Protein AF-A0A9W6ZWW7-F1 (afdb_monomer)

Structure (mmCIF, N/CA/C/O backbone):
data_AF-A0A9W6ZWW7-F1
#
_entry.id   AF-A0A9W6ZWW7-F1
#
loop_
_atom_site.group_PDB
_atom_site.id
_atom_site.type_symbol
_atom_site.label_atom_id
_atom_site.label_alt_id
_atom_site.label_comp_id
_atom_site.label_asym_id
_atom_site.label_entity_id
_atom_site.label_seq_id
_atom_site.pdbx_PDB_ins_code
_atom_site.Cartn_x
_atom_site.Cartn_y
_atom_site.Cartn_z
_atom_site.occupancy
_atom_site.B_iso_or_equiv
_atom_site.auth_seq_id
_atom_site.auth_comp_id
_atom_site.auth_asym_id
_atom_site.auth_atom_id
_atom_site.pdbx_PDB_model_num
ATOM 1 N N . MET A 1 1 ? 8.420 1.262 6.781 1.00 52.84 1 MET A N 1
ATOM 2 C CA . MET A 1 1 ? 9.262 1.381 7.989 1.00 52.84 1 MET A CA 1
ATOM 3 C C . MET A 1 1 ? 8.946 0.160 8.828 1.00 52.84 1 MET A C 1
ATOM 5 O O . MET A 1 1 ? 7.768 -0.037 9.092 1.00 52.84 1 MET A O 1
ATOM 9 N N . ALA A 1 2 ? 9.930 -0.696 9.107 1.00 65.81 2 ALA A N 1
ATOM 10 C CA . ALA A 1 2 ? 9.724 -1.884 9.936 1.00 65.81 2 ALA A CA 1
ATOM 11 C C . ALA A 1 2 ? 9.500 -1.453 11.393 1.00 65.81 2 ALA A C 1
ATOM 13 O O . ALA A 1 2 ? 10.126 -0.496 11.849 1.00 65.81 2 ALA A O 1
ATOM 14 N N . PHE A 1 3 ? 8.570 -2.108 12.080 1.00 76.12 3 PHE A N 1
ATOM 15 C CA . PHE A 1 3 ? 8.228 -1.825 13.471 1.00 76.12 3 PHE A CA 1
ATOM 16 C C . PHE A 1 3 ? 9.256 -2.489 14.394 1.00 76.12 3 PHE A C 1
ATOM 18 O O . PHE A 1 3 ? 9.562 -3.669 14.231 1.00 76.12 3 PHE A O 1
ATOM 25 N N . THR A 1 4 ? 9.827 -1.734 15.333 1.00 81.12 4 THR A N 1
ATOM 26 C CA . THR A 1 4 ? 10.974 -2.195 16.129 1.00 81.12 4 THR A CA 1
ATOM 27 C C . THR A 1 4 ? 10.582 -2.660 17.534 1.00 81.12 4 THR A C 1
ATOM 29 O O . THR A 1 4 ? 9.483 -2.401 18.027 1.00 81.12 4 THR A O 1
ATOM 32 N N . VAL A 1 5 ? 11.508 -3.346 18.213 1.00 81.06 5 VAL A N 1
ATOM 33 C CA . VAL A 1 5 ? 11.353 -3.756 19.623 1.00 81.06 5 VAL A CA 1
ATOM 34 C C . VAL A 1 5 ? 11.185 -2.540 20.545 1.00 81.06 5 VAL A C 1
ATOM 36 O O . VAL A 1 5 ? 10.398 -2.589 21.492 1.00 81.06 5 VAL A O 1
ATOM 39 N N . ASP A 1 6 ? 11.876 -1.436 20.254 1.00 83.75 6 ASP A N 1
ATOM 40 C CA . ASP A 1 6 ? 11.780 -0.201 21.037 1.00 83.75 6 ASP A CA 1
ATOM 41 C C . ASP A 1 6 ? 10.402 0.460 20.889 1.00 83.75 6 ASP A C 1
ATOM 43 O O . ASP A 1 6 ? 9.815 0.894 21.885 1.00 83.75 6 ASP A O 1
ATOM 47 N N . ASP A 1 7 ? 9.842 0.449 19.673 1.00 85.44 7 ASP A N 1
ATOM 48 C CA . ASP A 1 7 ? 8.481 0.934 19.416 1.00 85.44 7 ASP A CA 1
ATOM 49 C C . ASP A 1 7 ? 7.448 0.108 20.195 1.00 85.44 7 ASP A C 1
ATOM 51 O O . ASP A 1 7 ? 6.544 0.656 20.830 1.00 85.44 7 ASP A O 1
ATOM 55 N N . TRP A 1 8 ? 7.612 -1.221 20.214 1.00 87.06 8 TRP A N 1
ATOM 56 C CA . TRP A 1 8 ? 6.743 -2.117 20.977 1.00 87.06 8 TRP A CA 1
ATOM 57 C C . TRP A 1 8 ? 6.780 -1.834 22.474 1.00 87.06 8 TRP A C 1
ATOM 59 O O . TRP A 1 8 ? 5.736 -1.769 23.125 1.00 87.06 8 TRP A O 1
ATOM 69 N N . LYS A 1 9 ? 7.979 -1.649 23.026 1.00 87.00 9 LYS A N 1
ATOM 70 C CA . LYS A 1 9 ? 8.158 -1.410 24.455 1.00 87.00 9 LYS A CA 1
ATOM 71 C C . LYS A 1 9 ? 7.545 -0.079 24.888 1.00 87.00 9 LYS A C 1
ATOM 73 O O . LYS A 1 9 ? 6.907 -0.017 25.935 1.00 87.00 9 LYS A O 1
ATOM 78 N N . SER A 1 10 ? 7.680 0.959 24.061 1.00 89.50 10 SER A N 1
ATOM 79 C CA . SER A 1 10 ? 7.053 2.258 24.314 1.00 89.50 10 SER A CA 1
ATOM 80 C C . SER A 1 10 ? 5.522 2.159 24.348 1.00 89.50 10 SER A C 1
ATOM 82 O O . SER A 1 10 ? 4.894 2.652 25.290 1.00 89.50 10 SER A O 1
ATOM 84 N N . ASP A 1 11 ? 4.926 1.462 23.375 1.00 87.81 11 ASP A N 1
ATOM 85 C CA . ASP A 1 11 ? 3.480 1.218 23.340 1.00 87.81 11 ASP A CA 1
ATOM 86 C C . ASP A 1 11 ? 3.019 0.381 24.550 1.00 87.81 11 ASP A C 1
ATOM 88 O O . ASP A 1 11 ? 1.972 0.659 25.146 1.00 87.81 11 ASP A O 1
ATOM 92 N N . PHE A 1 12 ? 3.805 -0.626 24.945 1.00 90.75 12 PHE A N 1
ATOM 93 C CA . PHE A 1 12 ? 3.527 -1.465 26.111 1.00 90.75 12 PHE A CA 1
ATOM 94 C C . PHE A 1 12 ? 3.490 -0.655 27.410 1.00 90.75 12 PHE A C 1
ATOM 96 O O . PHE A 1 12 ? 2.511 -0.748 28.154 1.00 90.75 12 PHE A O 1
ATOM 103 N N . ASP A 1 13 ? 4.505 0.171 27.671 1.00 89.62 13 ASP A N 1
ATOM 104 C CA . ASP A 1 13 ? 4.594 0.970 28.898 1.00 89.62 13 ASP A CA 1
ATOM 105 C C . ASP A 1 13 ? 3.424 1.961 29.018 1.00 89.62 13 ASP A C 1
ATOM 107 O O . ASP A 1 13 ? 2.843 2.141 30.097 1.00 89.62 13 ASP A O 1
ATOM 111 N N . LEU A 1 14 ? 3.011 2.561 27.896 1.00 89.62 14 LEU A N 1
ATOM 112 C CA . LEU A 1 14 ? 1.858 3.460 27.844 1.00 89.62 14 LEU A CA 1
ATOM 113 C C . LEU A 1 14 ? 0.550 2.730 28.183 1.00 89.62 14 LEU A C 1
ATOM 115 O O . LEU A 1 14 ? -0.278 3.241 28.952 1.00 89.62 14 LEU A O 1
ATOM 119 N N . LEU A 1 15 ? 0.364 1.517 27.657 1.00 87.19 15 LEU A N 1
ATOM 120 C CA . LEU A 1 15 ? -0.799 0.695 27.983 1.00 87.19 15 LEU A CA 1
ATOM 121 C C . LEU A 1 15 ? -0.774 0.203 29.422 1.00 87.19 15 LEU A C 1
ATOM 123 O O . LEU A 1 15 ? -1.810 0.247 30.084 1.00 87.19 15 LEU A O 1
ATOM 127 N N . LEU A 1 16 ? 0.383 -0.208 29.930 1.00 87.44 16 LEU A N 1
ATOM 128 C CA . LEU A 1 16 ? 0.525 -0.666 31.304 1.00 87.44 16 LEU A CA 1
ATOM 129 C C . LEU A 1 16 ? 0.146 0.442 32.293 1.00 87.44 16 LEU A C 1
ATOM 131 O O . LEU A 1 16 ? -0.616 0.196 33.230 1.00 87.44 16 LEU A O 1
ATOM 135 N N . ASN A 1 17 ? 0.599 1.675 32.057 1.00 87.88 17 ASN A N 1
ATOM 136 C CA . ASN A 1 17 ? 0.224 2.828 32.875 1.00 87.88 17 ASN A CA 1
ATOM 137 C C . ASN A 1 17 ? -1.288 3.120 32.795 1.00 87.88 17 ASN A C 1
ATOM 139 O O . ASN A 1 17 ? -1.957 3.352 33.805 1.00 87.88 17 ASN A O 1
ATOM 143 N N . THR A 1 18 ? -1.869 3.015 31.598 1.00 84.81 18 THR A N 1
ATOM 144 C CA . THR A 1 18 ? -3.311 3.217 31.396 1.00 84.81 18 THR A CA 1
ATOM 145 C C . THR A 1 18 ? -4.137 2.152 32.125 1.00 84.81 18 THR A C 1
ATOM 147 O O . THR A 1 18 ? -5.078 2.474 32.842 1.00 84.81 18 THR A O 1
ATOM 150 N N . VAL A 1 19 ? -3.763 0.879 32.016 1.00 83.88 19 VAL A N 1
ATOM 151 C CA . VAL A 1 19 ? -4.426 -0.234 32.715 1.00 83.88 19 VAL A CA 1
ATOM 152 C C . VAL A 1 19 ? -4.302 -0.077 34.230 1.00 83.88 19 VAL A C 1
ATOM 154 O O . VAL A 1 19 ? -5.288 -0.232 34.947 1.00 83.88 19 VAL A O 1
ATOM 157 N N . THR A 1 20 ? -3.120 0.303 34.714 1.00 83.12 20 THR A N 1
ATOM 158 C CA . THR A 1 20 ? -2.863 0.512 36.145 1.00 83.12 20 THR A CA 1
ATOM 159 C C . THR A 1 20 ? -3.697 1.665 36.708 1.00 83.12 20 THR A C 1
ATOM 161 O O . THR A 1 20 ? -4.250 1.545 37.800 1.00 83.12 20 THR A O 1
ATOM 164 N N . SER A 1 21 ? -3.854 2.759 35.955 1.00 81.50 21 SER A N 1
ATOM 165 C CA . SER A 1 21 ? -4.702 3.887 36.370 1.00 81.50 21 SER A CA 1
ATOM 166 C C . SER A 1 21 ? -6.199 3.557 36.348 1.00 81.50 21 SER A C 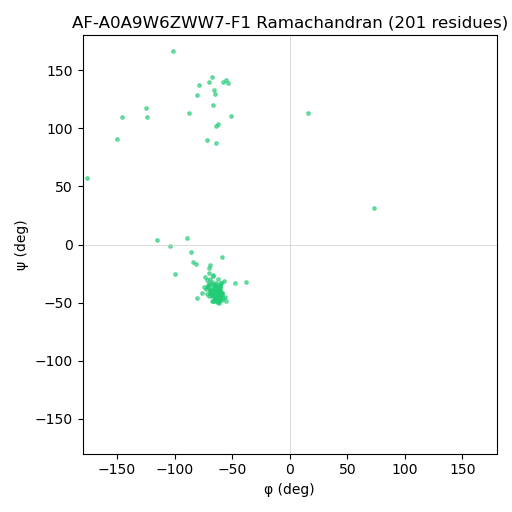1
ATOM 168 O O . SER A 1 21 ? -6.942 4.016 37.210 1.00 81.50 21 SER A O 1
ATOM 170 N N . LEU A 1 22 ? -6.655 2.712 35.418 1.00 79.31 22 LEU A N 1
ATOM 171 C CA . LEU A 1 22 ? -8.043 2.239 35.402 1.00 79.31 22 LEU A CA 1
ATOM 172 C C . LEU A 1 22 ? -8.341 1.241 36.522 1.00 79.31 22 LEU A C 1
ATOM 174 O O . LEU A 1 22 ? -9.469 1.190 37.001 1.00 79.31 22 LEU A O 1
ATOM 178 N N . GLN A 1 23 ? -7.349 0.462 36.953 1.00 75.38 23 GLN A N 1
ATOM 179 C CA . GLN A 1 23 ? -7.508 -0.505 38.039 1.00 75.38 23 GLN A CA 1
ATOM 180 C C . GLN A 1 23 ? -7.607 0.159 39.417 1.00 75.38 23 GLN A C 1
ATOM 182 O O . GLN A 1 23 ? -8.241 -0.395 40.313 1.00 75.38 23 GLN A O 1
ATOM 187 N N . SER A 1 24 ? -7.013 1.341 39.592 1.00 73.31 24 SER A N 1
ATOM 188 C CA . SER A 1 24 ? -7.140 2.139 40.816 1.00 73.31 24 SER A CA 1
ATOM 189 C C . SER A 1 24 ? -8.378 3.046 40.835 1.00 73.31 24 SER A C 1
ATOM 191 O O . SER A 1 24 ? -8.675 3.650 41.867 1.00 73.31 24 SER A O 1
ATOM 193 N N . ALA A 1 25 ? -9.127 3.134 39.729 1.00 65.94 25 ALA A N 1
ATOM 194 C CA . ALA A 1 25 ? -10.347 3.926 39.648 1.00 65.94 25 ALA A CA 1
ATOM 195 C C . ALA A 1 25 ? -11.545 3.195 40.300 1.00 65.94 25 ALA A C 1
ATOM 197 O O . ALA A 1 25 ? -11.743 2.006 40.051 1.00 65.94 25 ALA A O 1
ATOM 198 N N . PRO A 1 26 ? -12.396 3.889 41.083 1.00 54.03 26 PRO A N 1
ATOM 199 C CA . PRO A 1 26 ? -13.518 3.268 41.798 1.00 54.03 26 PRO A CA 1
ATOM 200 C C . PRO A 1 26 ? -14.624 2.727 40.873 1.00 54.03 26 PRO A C 1
ATOM 202 O O . PRO A 1 26 ? -15.300 1.770 41.237 1.00 54.03 26 PRO A O 1
ATOM 205 N N . THR A 1 27 ? -14.788 3.294 39.673 1.00 59.75 27 THR A N 1
ATOM 206 C CA . THR A 1 27 ? -15.685 2.790 38.615 1.00 59.75 27 THR A CA 1
ATOM 207 C C . THR A 1 27 ? -15.127 3.163 37.233 1.00 59.75 27 THR A C 1
ATOM 209 O O . THR A 1 27 ? -15.416 4.256 36.734 1.00 59.75 27 THR A O 1
ATOM 212 N N . PRO A 1 28 ? -14.298 2.315 36.601 1.00 62.28 28 PRO A N 1
ATOM 213 C CA . PRO A 1 28 ? -13.816 2.564 35.245 1.00 62.28 28 PRO A CA 1
ATOM 214 C C . PRO A 1 28 ? -14.979 2.504 34.247 1.00 62.28 28 PRO A C 1
ATOM 216 O O . PRO A 1 28 ? -15.802 1.588 34.283 1.00 62.28 28 PRO A O 1
ATOM 219 N N . SER A 1 29 ? -15.067 3.491 33.351 1.00 71.06 29 SER A N 1
ATOM 220 C CA . SER A 1 29 ? -16.168 3.539 32.383 1.00 71.06 29 SER A CA 1
ATOM 221 C C . SER A 1 29 ? -16.076 2.379 31.370 1.00 71.06 29 SER A C 1
ATOM 223 O O . SER A 1 29 ? -14.972 2.028 30.936 1.00 71.06 29 SER A O 1
ATOM 225 N N . PRO A 1 30 ? -17.209 1.800 30.920 1.00 68.06 30 PRO A N 1
ATOM 226 C CA . PRO A 1 30 ? -17.204 0.693 29.955 1.00 68.06 30 PRO A CA 1
ATOM 227 C C . PRO A 1 30 ? -16.479 1.018 28.640 1.00 68.06 30 PRO A C 1
ATOM 229 O O . PRO A 1 30 ? -15.858 0.151 28.024 1.00 68.06 30 PRO A O 1
ATOM 232 N N . SER A 1 31 ? -16.513 2.283 28.214 1.00 72.38 31 SER A N 1
ATOM 233 C CA . SER A 1 31 ? -15.806 2.765 27.026 1.00 72.38 31 SER A CA 1
ATOM 234 C C . SER A 1 31 ? -14.286 2.773 27.217 1.00 72.38 31 SER A C 1
ATOM 236 O O . SER A 1 31 ? -13.563 2.348 26.316 1.00 72.38 31 SER A O 1
ATOM 238 N N . GLN A 1 32 ? -13.788 3.181 28.388 1.00 75.25 32 GLN A N 1
ATOM 239 C CA . GLN A 1 32 ? -12.357 3.138 28.712 1.00 75.25 32 GLN A CA 1
ATOM 240 C C . GLN A 1 32 ? -11.826 1.703 28.727 1.00 75.25 32 GLN A C 1
ATOM 242 O O . GLN A 1 32 ? -10.763 1.450 28.165 1.00 75.25 32 GLN A O 1
ATOM 247 N N . ILE A 1 33 ? -12.592 0.765 29.291 1.00 76.88 33 ILE A N 1
ATOM 248 C CA . ILE A 1 33 ? -12.232 -0.660 29.325 1.00 76.88 33 ILE A CA 1
ATOM 249 C C . ILE A 1 33 ? -12.213 -1.248 27.911 1.00 76.88 33 ILE A C 1
ATOM 251 O O . ILE A 1 33 ? -11.277 -1.946 27.535 1.00 76.88 33 ILE A O 1
ATOM 255 N N . ASN A 1 34 ? -13.208 -0.939 27.078 1.00 79.38 34 ASN A N 1
ATOM 256 C CA . ASN A 1 34 ? -13.220 -1.419 25.695 1.00 79.38 34 ASN A CA 1
ATOM 257 C C . ASN A 1 34 ? -12.071 -0.835 24.859 1.00 79.38 34 ASN A C 1
ATOM 259 O O . ASN A 1 34 ? -11.515 -1.530 24.006 1.00 79.38 34 ASN A O 1
ATOM 263 N N . ASN A 1 35 ? -11.691 0.419 25.104 1.00 84.00 35 ASN A N 1
ATOM 264 C CA . ASN A 1 35 ? -10.561 1.046 24.426 1.00 84.00 35 ASN A CA 1
ATOM 265 C C . ASN A 1 35 ? -9.228 0.410 24.834 1.00 84.00 35 ASN A C 1
ATOM 267 O O . ASN A 1 35 ? -8.413 0.130 23.955 1.00 84.00 35 ASN A O 1
ATOM 271 N N . THR A 1 36 ? -9.021 0.118 26.122 1.00 82.75 36 THR A N 1
ATOM 272 C CA . THR A 1 36 ? -7.807 -0.575 26.577 1.00 82.75 36 THR A CA 1
ATOM 273 C C . THR A 1 36 ? -7.742 -2.006 26.069 1.00 82.75 36 THR A C 1
ATOM 275 O O . THR A 1 36 ? -6.705 -2.392 25.546 1.00 82.75 36 THR A O 1
ATOM 278 N N . VAL A 1 37 ? -8.853 -2.750 26.083 1.00 84.19 37 VAL A N 1
ATOM 279 C CA . VAL A 1 37 ? -8.927 -4.098 25.489 1.00 84.19 37 VAL A CA 1
ATOM 280 C C . VAL A 1 37 ? -8.506 -4.079 24.017 1.00 84.19 37 VAL A C 1
ATOM 282 O O . VAL A 1 37 ? -7.663 -4.869 23.599 1.00 84.19 37 VAL A O 1
ATOM 285 N N . ARG A 1 38 ? -9.045 -3.149 23.219 1.00 85.50 38 ARG A N 1
ATOM 286 C CA . ARG A 1 38 ? -8.671 -3.022 21.800 1.00 85.50 38 ARG A CA 1
ATOM 287 C C . ARG A 1 38 ? -7.203 -2.650 21.617 1.00 85.50 38 ARG A C 1
ATOM 289 O O . ARG A 1 38 ? -6.577 -3.116 20.669 1.00 85.50 38 ARG A O 1
ATOM 296 N N . ALA A 1 39 ? -6.668 -1.791 22.478 1.00 86.19 39 ALA A N 1
ATOM 297 C CA . ALA A 1 39 ? -5.275 -1.385 22.396 1.00 86.19 39 ALA A CA 1
ATOM 298 C C . ALA A 1 39 ? -4.324 -2.540 22.754 1.00 86.19 39 ALA A C 1
ATOM 300 O O . ALA A 1 39 ? -3.341 -2.749 22.047 1.00 86.19 39 ALA A O 1
ATOM 301 N N . THR A 1 40 ? -4.669 -3.354 23.757 1.00 87.19 40 THR A N 1
ATOM 302 C CA . THR A 1 40 ? -3.946 -4.588 24.094 1.00 87.19 40 THR A CA 1
ATOM 303 C C . THR A 1 40 ? -3.957 -5.582 22.930 1.00 87.19 40 THR A C 1
ATOM 305 O O . THR A 1 40 ? -2.908 -6.106 22.571 1.00 87.19 40 THR A O 1
ATOM 308 N N . GLU A 1 41 ? -5.094 -5.789 22.259 1.00 86.62 41 GLU A N 1
ATOM 309 C CA . GLU A 1 41 ? -5.155 -6.670 21.079 1.00 86.62 41 GLU A CA 1
ATOM 310 C C . GLU A 1 41 ? -4.277 -6.175 19.920 1.00 86.62 41 GLU A C 1
ATOM 312 O O . GLU A 1 41 ? -3.573 -6.954 19.277 1.00 86.62 41 GLU A O 1
ATOM 317 N N . ARG A 1 42 ? -4.248 -4.860 19.671 1.00 87.06 42 ARG A N 1
ATOM 318 C CA . ARG A 1 42 ? -3.359 -4.281 18.650 1.00 87.06 42 ARG A CA 1
ATOM 319 C C . ARG A 1 42 ? -1.890 -4.526 18.973 1.00 87.06 42 ARG A C 1
ATOM 321 O O . ARG A 1 42 ? -1.131 -4.908 18.085 1.00 87.06 42 ARG A O 1
ATOM 328 N N . LEU A 1 43 ? -1.502 -4.337 20.233 1.00 87.56 43 LEU A N 1
ATOM 329 C CA . LEU A 1 43 ? -0.132 -4.574 20.676 1.00 87.56 43 LEU A CA 1
ATOM 330 C C . LEU A 1 43 ? 0.259 -6.056 20.553 1.00 87.56 43 LEU A C 1
ATOM 332 O O . LEU A 1 43 ? 1.399 -6.368 20.215 1.00 87.56 43 LEU A O 1
ATOM 336 N N . ARG A 1 44 ? -0.698 -6.972 20.746 1.00 85.94 44 ARG A N 1
ATOM 337 C CA . ARG A 1 44 ? -0.510 -8.419 20.558 1.00 85.94 44 ARG A CA 1
ATOM 338 C C . ARG A 1 44 ? -0.200 -8.783 19.114 1.00 85.94 44 ARG A C 1
ATOM 340 O O . ARG A 1 44 ? 0.710 -9.566 18.857 1.00 85.94 44 ARG A O 1
ATOM 347 N N . LEU A 1 45 ? -0.961 -8.230 18.173 1.00 86.62 45 LEU A N 1
ATOM 348 C CA . LEU A 1 45 ? -0.748 -8.480 16.747 1.00 86.62 45 LEU A CA 1
ATOM 349 C C . LEU A 1 45 ? 0.631 -7.984 16.307 1.00 86.62 45 LEU A C 1
ATOM 351 O O . LEU A 1 45 ? 1.353 -8.715 15.637 1.00 86.62 45 LEU A O 1
ATOM 355 N N . ARG A 1 46 ? 1.022 -6.794 16.774 1.00 83.12 46 ARG A N 1
ATOM 356 C CA . ARG A 1 46 ? 2.360 -6.239 16.541 1.00 83.12 46 ARG A CA 1
ATOM 357 C C . ARG A 1 46 ? 3.464 -7.090 17.161 1.00 83.12 46 ARG A C 1
ATOM 359 O O . ARG A 1 46 ? 4.484 -7.307 16.525 1.00 83.12 46 ARG A O 1
ATOM 366 N N . LEU A 1 47 ? 3.255 -7.623 18.366 1.00 83.50 47 LEU A N 1
ATOM 367 C CA . LEU A 1 47 ? 4.212 -8.542 18.986 1.00 83.50 47 LEU A CA 1
ATOM 368 C C . LEU A 1 47 ? 4.430 -9.790 18.120 1.00 83.50 47 LEU A C 1
ATOM 370 O O . LEU A 1 47 ? 5.566 -10.204 17.920 1.00 83.50 47 LEU A O 1
ATOM 374 N N . ASN A 1 48 ? 3.357 -10.369 17.573 1.00 83.56 48 ASN A N 1
ATOM 375 C CA . ASN A 1 48 ? 3.466 -11.511 16.661 1.00 83.56 48 ASN A CA 1
ATOM 376 C C . ASN A 1 48 ? 4.228 -11.161 15.376 1.00 83.56 48 ASN A C 1
ATOM 378 O O . ASN A 1 48 ? 4.952 -12.004 14.855 1.00 83.56 48 ASN A O 1
ATOM 382 N N . GLU A 1 49 ? 4.079 -9.935 14.876 1.00 82.44 49 GLU A N 1
ATOM 383 C CA . GLU A 1 49 ? 4.803 -9.433 13.705 1.00 82.44 49 GLU A CA 1
ATOM 384 C C . GLU A 1 49 ? 6.304 -9.291 13.996 1.00 82.44 49 GLU A C 1
ATOM 386 O O . GLU A 1 49 ? 7.114 -9.892 13.292 1.00 82.44 49 GLU A O 1
ATOM 391 N N . VAL A 1 50 ? 6.674 -8.657 15.117 1.00 77.88 50 VAL A N 1
ATOM 392 C CA . VAL A 1 50 ? 8.074 -8.564 15.584 1.00 77.88 50 VAL A CA 1
ATOM 393 C C . VAL A 1 50 ? 8.680 -9.947 15.798 1.00 77.88 50 VAL A C 1
ATOM 395 O O . VAL A 1 50 ? 9.824 -10.192 15.426 1.00 77.88 50 VAL A O 1
ATOM 398 N N . MET A 1 51 ? 7.918 -10.878 16.378 1.00 76.38 51 MET A N 1
ATOM 399 C CA . MET A 1 51 ? 8.370 -12.250 16.625 1.00 76.38 51 MET A CA 1
ATOM 400 C C . MET A 1 51 ? 8.513 -13.073 15.338 1.00 76.38 51 MET A C 1
ATOM 402 O O . MET A 1 51 ? 9.300 -14.019 15.313 1.00 76.38 51 MET A O 1
ATOM 406 N N . LYS A 1 52 ? 7.790 -12.717 14.272 1.00 78.69 52 LYS A N 1
ATOM 407 C CA . LYS A 1 52 ? 7.896 -13.345 12.952 1.00 78.69 52 LYS A CA 1
ATOM 408 C C . LYS A 1 52 ? 9.094 -12.801 12.170 1.00 78.69 52 LYS A C 1
ATOM 410 O O . LYS A 1 52 ? 9.873 -13.590 11.644 1.00 78.69 52 LYS A O 1
ATOM 415 N N . GLU A 1 53 ? 9.283 -11.482 12.151 1.00 70.50 53 GLU A N 1
ATOM 416 C CA . GLU A 1 53 ? 10.445 -10.820 11.522 1.00 70.50 53 GLU A CA 1
ATOM 417 C C . GLU A 1 53 ? 11.759 -11.083 12.282 1.00 70.50 53 GLU A C 1
ATOM 419 O O . GLU A 1 53 ? 12.861 -10.992 11.742 1.00 70.50 53 GLU A O 1
ATOM 424 N N . ARG A 1 54 ? 11.646 -11.520 13.537 1.00 64.88 54 ARG A N 1
ATOM 425 C CA . ARG A 1 54 ? 12.724 -11.997 14.410 1.00 64.88 54 ARG A CA 1
ATOM 426 C C . ARG A 1 54 ? 13.673 -13.008 13.777 1.00 64.88 54 ARG A C 1
ATOM 428 O O . ARG A 1 54 ? 14.848 -13.043 14.142 1.00 64.88 54 ARG A O 1
ATOM 435 N N . GLN A 1 55 ? 13.158 -13.855 12.884 1.00 56.97 55 GLN A N 1
ATOM 436 C CA . GLN A 1 55 ? 13.944 -14.896 12.225 1.00 56.97 55 GLN A CA 1
ATOM 437 C C . GLN A 1 55 ? 14.945 -14.304 11.215 1.00 56.97 55 GLN A C 1
ATOM 439 O O . GLN A 1 55 ? 15.944 -14.951 10.913 1.00 56.97 55 GLN A O 1
ATOM 444 N N . GLU A 1 56 ? 14.721 -13.066 10.758 1.00 54.59 56 GLU A N 1
ATOM 445 C CA . GLU A 1 56 ? 15.604 -12.345 9.833 1.00 54.59 56 GLU A CA 1
ATOM 446 C C . GLU A 1 56 ? 16.534 -11.329 10.522 1.00 54.59 56 GLU A C 1
ATOM 448 O O . GLU A 1 56 ? 17.613 -11.063 9.999 1.00 54.59 56 GLU A O 1
ATOM 453 N N . PHE A 1 57 ? 16.175 -10.790 11.698 1.00 50.97 57 PHE A N 1
ATOM 454 C CA . PHE A 1 57 ? 16.866 -9.621 12.286 1.00 50.97 57 PHE A CA 1
ATOM 455 C C . PHE A 1 57 ? 17.611 -9.835 13.617 1.00 50.97 57 PHE A C 1
ATOM 457 O O . PHE A 1 57 ? 18.187 -8.888 14.150 1.00 50.97 57 PHE A O 1
ATOM 464 N N . GLY A 1 58 ? 17.676 -11.058 14.154 1.00 52.53 58 GLY A N 1
ATOM 465 C CA . GLY A 1 58 ? 18.605 -11.367 15.254 1.00 52.53 58 GLY A CA 1
ATOM 466 C C . GLY A 1 58 ? 18.228 -10.800 16.632 1.00 52.53 58 GLY A C 1
ATOM 467 O O . GLY A 1 58 ? 19.108 -10.530 17.445 1.00 52.53 58 GLY A O 1
ATOM 468 N N . VAL A 1 59 ? 16.935 -10.652 16.935 1.00 60.81 59 VAL A N 1
ATOM 469 C CA . VAL A 1 59 ? 16.477 -10.378 18.312 1.00 60.81 59 VAL A CA 1
ATOM 470 C C . VAL A 1 59 ? 16.782 -11.611 19.179 1.00 60.81 59 VAL A C 1
ATOM 472 O O . VAL A 1 59 ? 16.308 -12.713 18.891 1.00 60.81 59 VAL A O 1
ATOM 475 N N . GLY A 1 60 ? 17.586 -11.459 20.236 1.00 69.19 60 GLY A N 1
ATOM 476 C CA . GLY A 1 60 ? 18.072 -12.580 21.058 1.00 69.19 60 GLY A CA 1
ATOM 477 C C . GLY A 1 60 ? 16.936 -13.296 21.790 1.00 69.19 60 GLY A C 1
ATOM 478 O O . GLY A 1 60 ? 16.099 -12.627 22.384 1.00 69.19 60 GLY A O 1
ATOM 479 N N . GLU A 1 61 ? 16.832 -14.636 21.709 1.00 69.25 61 GLU A N 1
ATOM 480 C CA . GLU A 1 61 ? 15.744 -15.504 22.253 1.00 69.25 61 GLU A CA 1
ATOM 481 C C . GLU A 1 61 ? 15.177 -15.098 23.620 1.00 69.25 61 GLU A C 1
ATOM 483 O O . GLU A 1 61 ? 13.979 -15.250 23.868 1.00 69.25 61 GLU A O 1
ATOM 488 N N . ASP A 1 62 ? 16.007 -14.522 24.477 1.00 77.44 62 ASP A N 1
ATOM 489 C CA . ASP A 1 62 ? 15.619 -14.090 25.814 1.00 77.44 62 ASP A CA 1
ATOM 490 C C . ASP A 1 62 ? 14.697 -12.862 25.818 1.00 77.44 62 ASP A C 1
ATOM 492 O O . ASP A 1 62 ? 13.756 -12.808 26.611 1.00 77.44 62 ASP A O 1
ATOM 496 N N . GLU A 1 63 ? 14.866 -11.919 24.888 1.00 74.69 63 GLU A N 1
ATOM 497 C CA . GLU A 1 63 ? 13.977 -10.754 24.778 1.00 74.69 63 GLU A CA 1
ATOM 498 C C . GLU A 1 63 ? 12.590 -11.141 24.261 1.00 74.69 63 GLU A C 1
ATOM 500 O O . GLU A 1 63 ? 11.585 -10.630 24.748 1.00 74.69 63 GLU A O 1
ATOM 505 N N . GLY A 1 64 ? 12.514 -12.099 23.333 1.00 77.25 64 GLY A N 1
ATOM 506 C CA . GLY A 1 64 ? 11.236 -12.599 22.812 1.00 77.25 64 GLY A CA 1
ATOM 507 C C . GLY A 1 64 ? 10.409 -13.275 23.901 1.00 77.25 64 GLY A C 1
ATOM 508 O O . GLY A 1 64 ? 9.227 -12.977 24.070 1.00 77.25 64 GLY A O 1
ATOM 509 N N . ARG A 1 65 ? 11.062 -14.124 24.705 1.00 80.69 65 ARG A N 1
ATOM 510 C CA . ARG A 1 65 ? 10.430 -14.771 25.862 1.00 80.69 65 ARG A CA 1
ATOM 511 C C . ARG A 1 65 ? 9.965 -13.763 26.909 1.00 80.69 65 ARG A C 1
ATOM 513 O O . ARG A 1 65 ? 8.889 -13.937 27.478 1.00 80.69 65 ARG A O 1
ATOM 520 N N . LYS A 1 66 ? 10.747 -12.707 27.144 1.00 84.12 66 LYS A N 1
ATOM 521 C CA . LYS A 1 66 ? 10.380 -11.644 28.081 1.00 84.12 66 LYS A CA 1
ATOM 522 C C . LYS A 1 66 ? 9.148 -10.867 27.606 1.00 84.12 66 LYS A C 1
ATOM 524 O O . LYS A 1 66 ? 8.198 -10.735 28.369 1.00 84.12 66 LYS A O 1
ATOM 529 N N . MET A 1 67 ? 9.129 -10.433 26.345 1.00 81.12 67 MET A N 1
ATOM 530 C CA . MET A 1 67 ? 8.002 -9.685 25.773 1.00 81.12 67 MET A CA 1
ATOM 531 C C . MET A 1 67 ? 6.699 -10.496 25.780 1.00 81.12 67 MET A C 1
ATOM 533 O O . MET A 1 67 ? 5.635 -9.964 26.092 1.00 81.12 67 MET A O 1
ATOM 537 N N . GLU A 1 68 ? 6.767 -11.802 25.503 1.00 83.69 68 GLU A N 1
ATOM 538 C CA . GLU A 1 68 ? 5.595 -12.679 25.596 1.00 83.69 68 GLU A CA 1
ATOM 539 C C . GLU A 1 68 ? 5.092 -12.830 27.045 1.00 83.69 68 GLU A C 1
ATOM 541 O O . GLU A 1 68 ? 3.882 -12.864 27.286 1.00 83.69 68 GLU A O 1
ATOM 546 N N . GLY A 1 69 ? 6.008 -12.899 28.017 1.00 86.12 69 GLY A N 1
ATOM 547 C CA . GLY A 1 69 ? 5.676 -12.935 29.442 1.00 86.12 69 GLY A CA 1
ATOM 548 C C . GLY A 1 69 ? 4.974 -11.661 29.913 1.00 86.12 69 GLY A C 1
ATOM 549 O O . GLY A 1 69 ? 3.897 -11.737 30.507 1.00 86.12 69 GLY A O 1
ATOM 550 N N . ASP A 1 70 ? 5.541 -10.503 29.576 1.00 86.75 70 ASP A N 1
ATOM 551 C CA . ASP A 1 70 ? 4.994 -9.185 29.916 1.00 86.75 70 ASP A CA 1
ATOM 552 C C . ASP A 1 70 ? 3.596 -8.987 29.293 1.00 86.75 70 ASP A C 1
ATOM 554 O O . ASP A 1 70 ? 2.676 -8.461 29.928 1.00 86.75 70 ASP A O 1
ATOM 558 N N . MET A 1 71 ? 3.388 -9.505 28.078 1.00 85.50 71 MET A N 1
ATOM 559 C CA . MET A 1 71 ? 2.094 -9.452 27.402 1.00 85.50 71 MET A CA 1
ATOM 560 C C . MET A 1 71 ? 1.017 -10.305 28.085 1.00 85.50 71 MET A C 1
ATOM 562 O O . MET A 1 71 ? -0.130 -9.870 28.215 1.00 85.50 71 MET A O 1
ATOM 566 N N . LYS A 1 72 ? 1.374 -11.507 28.555 1.00 86.38 72 LYS A N 1
ATOM 567 C CA . LYS A 1 72 ? 0.445 -12.378 29.295 1.00 86.38 72 LYS A CA 1
ATOM 568 C C . LYS A 1 72 ? 0.014 -11.753 30.624 1.00 86.38 72 LYS A C 1
ATOM 570 O O . LYS A 1 72 ? -1.152 -11.884 30.996 1.00 86.38 72 LYS A O 1
ATOM 575 N N . ASP A 1 73 ? 0.916 -11.053 31.315 1.00 88.44 73 ASP A N 1
ATOM 576 C CA . ASP A 1 73 ? 0.579 -10.324 32.547 1.00 88.44 73 ASP A CA 1
ATOM 577 C C . ASP A 1 73 ? -0.414 -9.182 32.276 1.00 88.44 73 ASP A C 1
ATOM 579 O O . ASP A 1 73 ? -1.435 -9.051 32.963 1.00 88.44 73 ASP A O 1
ATOM 583 N N . LEU A 1 74 ? -0.170 -8.394 31.223 1.00 84.94 74 LEU A N 1
ATOM 584 C CA . LEU A 1 74 ? -1.061 -7.304 30.824 1.00 84.94 74 LEU A CA 1
ATOM 585 C C . LEU A 1 74 ? -2.454 -7.820 30.432 1.00 84.94 74 LEU A C 1
ATOM 587 O O . LEU A 1 74 ? -3.465 -7.252 30.849 1.00 84.94 74 LEU A O 1
ATOM 591 N N . GLU A 1 75 ? -2.524 -8.924 29.686 1.00 84.06 75 GLU A N 1
ATOM 592 C CA . GLU A 1 75 ? -3.787 -9.574 29.324 1.00 84.06 75 GLU A CA 1
ATOM 593 C C . GLU A 1 75 ? -4.554 -10.045 30.570 1.00 84.06 75 GLU A C 1
ATOM 595 O O . GLU A 1 75 ? -5.766 -9.835 30.674 1.00 84.06 75 GLU A O 1
ATOM 600 N N . GLY A 1 76 ? -3.850 -10.601 31.561 1.00 85.38 76 GLY A N 1
ATOM 601 C CA . GLY A 1 76 ? -4.424 -10.965 32.856 1.00 85.38 76 GLY A CA 1
ATOM 602 C C . GLY A 1 76 ? -5.053 -9.770 33.579 1.00 85.38 76 GLY A C 1
ATOM 603 O O . GLY A 1 76 ? -6.199 -9.851 34.033 1.00 85.38 76 GLY A O 1
ATOM 604 N N . LYS A 1 77 ? -4.350 -8.631 33.624 1.00 83.81 77 LYS A N 1
ATOM 605 C CA . LYS A 1 77 ? -4.853 -7.381 34.225 1.00 83.81 77 LYS A CA 1
ATOM 606 C C . LYS A 1 77 ? -6.073 -6.831 33.489 1.00 83.81 77 LYS A C 1
ATOM 608 O O . LYS A 1 77 ? -7.059 -6.461 34.124 1.00 83.81 77 LYS A O 1
ATOM 613 N N . VAL A 1 78 ? -6.054 -6.835 32.158 1.00 83.94 78 VAL A N 1
ATOM 614 C CA . VAL A 1 78 ? -7.178 -6.371 31.328 1.00 83.94 78 VAL A CA 1
ATOM 615 C C . VAL A 1 78 ? -8.395 -7.291 31.461 1.00 83.94 78 VAL A C 1
ATOM 617 O O . VAL A 1 78 ? -9.526 -6.814 31.576 1.00 83.94 78 VAL A O 1
ATOM 620 N N . LYS A 1 79 ? -8.192 -8.611 31.517 1.00 81.50 79 LYS A N 1
ATOM 621 C CA . LYS A 1 79 ? -9.265 -9.581 31.771 1.00 81.50 79 LYS A CA 1
ATOM 622 C C . LYS A 1 79 ? -9.882 -9.383 33.153 1.00 81.50 79 LYS A C 1
ATOM 624 O O . LYS A 1 79 ? -11.102 -9.486 33.290 1.00 81.50 79 LYS A O 1
ATOM 629 N N . ASN A 1 80 ? -9.066 -9.058 34.155 1.00 81.19 80 ASN A N 1
ATOM 630 C CA . ASN A 1 80 ? -9.547 -8.721 35.488 1.00 81.19 80 ASN A CA 1
ATOM 631 C C . ASN A 1 80 ? -10.379 -7.428 35.471 1.00 81.19 80 ASN A C 1
ATOM 633 O O . ASN A 1 80 ? -11.496 -7.434 35.970 1.00 81.19 80 ASN A O 1
ATOM 637 N N . LEU A 1 81 ? -9.920 -6.364 34.796 1.00 76.56 81 LEU A N 1
ATOM 638 C CA . LEU A 1 81 ? -10.700 -5.128 34.604 1.00 76.56 81 LEU A CA 1
ATOM 639 C C . LEU A 1 81 ? -12.061 -5.390 33.947 1.00 76.56 81 LEU A C 1
ATOM 641 O O . LEU A 1 81 ? -13.086 -4.892 34.410 1.00 76.56 81 LEU A O 1
ATOM 645 N N . LYS A 1 82 ? -12.076 -6.208 32.890 1.00 74.25 82 LYS A N 1
ATOM 646 C CA . LYS A 1 82 ? -13.305 -6.583 32.184 1.00 74.25 82 LYS A CA 1
ATOM 647 C C . LYS A 1 82 ? -14.236 -7.437 33.047 1.00 74.25 82 LYS A C 1
ATOM 649 O O . LYS A 1 82 ? -15.453 -7.322 32.933 1.00 74.25 82 LYS A O 1
ATOM 654 N N . SER A 1 83 ? -13.681 -8.278 33.915 1.00 71.31 83 SER A N 1
ATOM 655 C CA . SER A 1 83 ? -14.462 -9.090 34.855 1.00 71.31 83 SER A CA 1
ATOM 656 C C . SER A 1 83 ? -15.054 -8.221 35.967 1.00 71.31 83 SER A C 1
ATOM 658 O O . SER A 1 83 ? -16.247 -8.323 36.232 1.00 71.31 83 SER A O 1
ATOM 660 N N . SER A 1 84 ? -14.276 -7.284 36.516 1.00 62.66 84 SER A N 1
ATOM 661 C CA . SER A 1 84 ? -14.727 -6.317 37.524 1.00 62.66 84 SER A CA 1
ATOM 662 C C . SER A 1 84 ? -15.824 -5.379 37.015 1.00 62.66 84 SER A C 1
ATOM 664 O O . SER A 1 84 ? -16.674 -4.970 37.796 1.00 62.66 84 SER A O 1
ATOM 666 N N . SER A 1 85 ? -15.862 -5.062 35.715 1.00 60.88 85 SER A N 1
ATOM 667 C CA . SER A 1 85 ? -16.957 -4.275 35.122 1.00 60.88 85 SER A CA 1
ATOM 668 C C . SER A 1 85 ? -18.186 -5.097 34.734 1.00 60.88 85 SER A C 1
ATOM 670 O O . SER A 1 85 ? -19.229 -4.523 34.438 1.00 60.88 85 SER A O 1
ATOM 672 N N . SER A 1 86 ? -18.055 -6.425 34.669 1.00 52.66 86 SER A N 1
ATOM 673 C CA . SER A 1 86 ? -19.125 -7.342 34.250 1.00 52.66 86 SER A CA 1
ATOM 674 C C . SER A 1 86 ? -19.767 -8.073 35.430 1.00 52.66 86 SER A C 1
ATOM 676 O O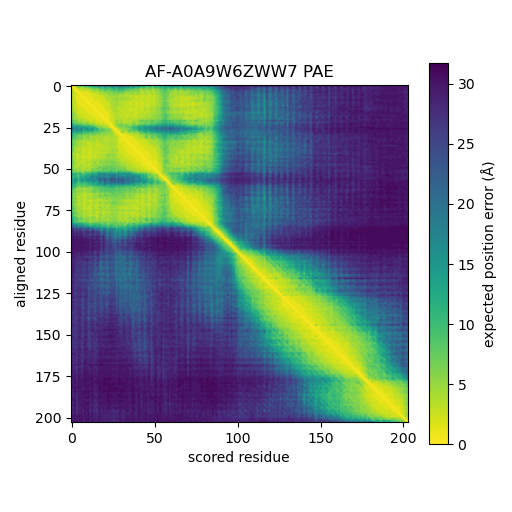 . SER A 1 86 ? -20.675 -8.874 35.222 1.00 52.66 86 SER A O 1
ATOM 678 N N . GLN A 1 87 ? -19.299 -7.835 36.657 1.00 45.50 87 GLN A N 1
ATOM 679 C CA . GLN A 1 87 ? -19.823 -8.473 37.853 1.00 45.50 87 GLN A CA 1
ATOM 680 C C . GLN A 1 87 ? -21.001 -7.643 38.395 1.00 45.50 87 GLN A C 1
ATOM 682 O O . GLN A 1 87 ? -20.789 -6.517 38.850 1.00 45.50 87 GLN A O 1
ATOM 687 N N . PRO A 1 88 ? -22.247 -8.162 38.376 1.00 50.38 88 PRO A N 1
ATOM 688 C CA . PRO A 1 88 ? -23.300 -7.603 39.214 1.00 50.38 88 PRO A CA 1
ATOM 689 C C . PRO A 1 88 ? -22.814 -7.690 40.669 1.00 50.38 88 PRO A C 1
ATOM 691 O O . PRO A 1 88 ? -22.191 -8.701 41.021 1.00 50.38 88 PRO A O 1
ATOM 694 N N . PRO A 1 89 ? -23.053 -6.678 41.523 1.00 50.81 89 PRO A N 1
ATOM 695 C CA . PRO A 1 89 ? -22.660 -6.772 42.924 1.00 50.81 89 PRO A CA 1
ATOM 696 C C . PRO A 1 89 ? -23.241 -8.066 43.523 1.00 50.81 89 PRO A C 1
ATOM 698 O O . PRO A 1 89 ? -24.365 -8.447 43.173 1.00 50.81 89 PRO A O 1
ATOM 701 N N . PRO A 1 90 ? -22.477 -8.793 44.361 1.00 49.75 90 PRO A N 1
ATOM 702 C CA . PRO A 1 90 ? -22.933 -10.060 44.917 1.00 49.75 90 PRO A CA 1
ATOM 703 C C . PRO A 1 90 ? -24.270 -9.856 45.644 1.00 49.75 90 PRO A C 1
ATOM 705 O O . PRO A 1 90 ? -24.437 -8.829 46.308 1.00 49.75 90 PRO A O 1
ATOM 708 N N . PRO A 1 91 ? -25.226 -10.803 45.558 1.00 46.81 91 PRO A N 1
ATOM 709 C CA . PRO A 1 91 ? -26.403 -10.754 46.404 1.00 46.81 91 PRO A CA 1
ATOM 710 C C . PRO A 1 91 ? -25.927 -10.911 47.847 1.00 46.81 91 PRO A C 1
ATOM 712 O O . PRO A 1 91 ? -25.600 -12.012 48.290 1.00 46.81 91 PRO A O 1
ATOM 715 N N . THR A 1 92 ? -25.853 -9.806 48.587 1.00 46.81 92 THR A N 1
ATOM 716 C CA . THR A 1 92 ? -25.735 -9.863 50.039 1.00 46.81 92 THR A CA 1
ATOM 717 C C . THR A 1 92 ? -27.004 -10.540 50.533 1.00 46.81 92 THR A C 1
ATOM 719 O O . THR A 1 92 ? -28.092 -9.966 50.523 1.00 46.81 92 THR A O 1
ATOM 722 N N . SER A 1 93 ? -26.876 -11.811 50.897 1.00 47.81 93 SER A N 1
ATOM 723 C CA . SER A 1 93 ? -27.898 -12.576 51.588 1.00 47.81 93 SER A CA 1
ATOM 724 C C . SER A 1 93 ? -28.127 -11.945 52.960 1.00 47.81 93 SER A C 1
ATOM 726 O O . SER A 1 93 ? -27.496 -12.320 53.945 1.00 47.81 93 SER A O 1
ATOM 728 N N . SER A 1 94 ? -29.012 -10.960 53.025 1.00 42.16 94 SER A N 1
ATOM 729 C CA . SER A 1 94 ? -29.526 -10.427 54.279 1.00 42.16 94 SER A CA 1
ATOM 730 C C . SER A 1 94 ? -30.977 -10.019 54.079 1.00 42.16 94 SER A C 1
ATOM 732 O O . SER A 1 94 ? -31.260 -9.082 53.342 1.00 42.16 94 SER A O 1
ATOM 734 N N . ASN A 1 95 ? -31.858 -10.802 54.706 1.00 40.56 95 ASN A N 1
ATOM 735 C CA . ASN A 1 95 ? -33.252 -10.532 55.053 1.00 40.56 95 ASN A CA 1
ATOM 736 C C . ASN A 1 95 ? -33.926 -9.343 54.355 1.00 40.56 95 ASN A C 1
ATOM 738 O O . ASN A 1 95 ? -33.671 -8.183 54.666 1.00 40.56 95 ASN A O 1
ATOM 742 N N . PHE A 1 96 ? -34.910 -9.673 53.519 1.00 45.66 96 PHE A N 1
ATOM 743 C CA . PHE A 1 96 ? -35.953 -8.755 53.084 1.00 45.66 96 PHE A CA 1
ATOM 744 C C . PHE A 1 96 ? -36.604 -8.059 54.290 1.00 45.66 96 PHE A C 1
ATOM 746 O O . PHE A 1 96 ? -37.373 -8.672 55.031 1.00 45.66 96 PHE A O 1
ATOM 753 N N . GLN A 1 97 ? -36.362 -6.757 54.426 1.00 38.81 97 GLN A N 1
ATOM 754 C CA . GLN A 1 97 ? -37.303 -5.841 55.055 1.00 38.81 97 GLN A CA 1
ATOM 755 C C . GLN A 1 97 ? -37.590 -4.723 54.052 1.00 38.81 97 GLN A C 1
ATOM 757 O O . GLN A 1 97 ? -36.722 -3.950 53.658 1.00 38.81 97 GLN A O 1
ATOM 762 N N . ALA A 1 98 ? -38.818 -4.746 53.544 1.00 42.59 98 ALA A N 1
ATOM 763 C CA . ALA A 1 98 ? -39.312 -3.898 52.477 1.00 42.59 98 ALA A CA 1
ATOM 764 C C . ALA A 1 98 ? -39.501 -2.455 52.965 1.00 42.59 98 ALA A C 1
ATOM 766 O O . ALA A 1 98 ? -40.573 -2.108 53.446 1.00 42.59 98 ALA A O 1
ATOM 767 N N . SER A 1 99 ? -38.462 -1.632 52.835 1.00 47.50 99 SER A N 1
ATOM 768 C CA . SER A 1 99 ? -38.551 -0.164 52.802 1.00 47.50 99 SER A CA 1
ATOM 769 C C . SER A 1 99 ? -37.167 0.436 52.537 1.00 47.50 99 SER A C 1
ATOM 771 O O . SER A 1 99 ? -36.664 1.195 53.359 1.00 47.50 99 SER A O 1
ATOM 773 N N . ASP A 1 100 ? -36.521 0.059 51.431 1.00 46.09 100 ASP A N 1
ATOM 774 C CA . ASP A 1 100 ? -35.190 0.577 51.104 1.00 46.09 100 ASP A CA 1
ATOM 775 C C . ASP A 1 100 ? -35.212 1.214 49.694 1.00 46.09 100 ASP A C 1
ATOM 777 O O . ASP A 1 100 ? -35.528 0.523 48.714 1.00 46.09 100 ASP A O 1
ATOM 781 N N . PRO A 1 101 ? -34.948 2.534 49.551 1.00 53.84 101 PRO A N 1
ATOM 782 C CA . PRO A 1 101 ? -34.960 3.260 48.265 1.00 53.84 101 PRO A CA 1
ATOM 783 C C . PRO A 1 101 ? -33.968 2.696 47.227 1.00 53.84 101 PRO A C 1
ATOM 785 O O . PRO A 1 101 ? -34.024 3.012 46.037 1.00 53.84 101 PRO A O 1
ATOM 788 N N . THR A 1 102 ? -33.095 1.799 47.667 1.00 53.56 102 THR A N 1
ATOM 789 C CA . THR A 1 102 ? -32.140 0.996 46.903 1.00 53.56 102 THR A CA 1
ATOM 790 C C . THR A 1 102 ? -32.790 0.080 45.864 1.00 53.56 102 THR A C 1
ATOM 792 O O . THR A 1 102 ? -32.208 -0.089 44.796 1.00 53.56 102 THR A O 1
ATOM 795 N N . PHE A 1 103 ? -33.994 -0.471 46.084 1.00 51.66 103 PHE A N 1
ATOM 796 C CA . PHE A 1 103 ? -34.638 -1.350 45.085 1.00 51.66 103 PHE A CA 1
ATOM 797 C C . PHE A 1 103 ? -35.150 -0.579 43.853 1.00 51.66 103 PHE A C 1
ATOM 799 O O . PHE A 1 103 ? -35.028 -1.051 42.721 1.00 51.66 103 PHE A O 1
ATOM 806 N N . GLN A 1 104 ? -35.659 0.642 44.050 1.00 58.44 104 GLN A N 1
ATOM 807 C CA . GLN A 1 104 ? -36.034 1.539 42.948 1.00 58.44 104 GLN A CA 1
ATOM 808 C C . GLN A 1 104 ? -34.804 2.038 42.183 1.00 58.44 104 GLN A C 1
ATOM 810 O O . GLN A 1 104 ? -34.817 2.053 40.952 1.00 58.44 104 GLN A O 1
ATOM 815 N N . ALA A 1 105 ? -33.721 2.370 42.893 1.00 58.34 105 ALA A N 1
ATOM 816 C CA . ALA A 1 105 ? -32.445 2.705 42.266 1.00 58.34 105 ALA A CA 1
ATOM 817 C C . ALA A 1 105 ? -31.889 1.530 41.438 1.00 58.34 105 ALA A C 1
ATOM 819 O O . ALA A 1 105 ? -31.329 1.740 40.363 1.00 58.34 105 ALA A O 1
ATOM 820 N N . TYR A 1 106 ? -32.107 0.288 41.884 1.00 57.47 106 TYR A N 1
A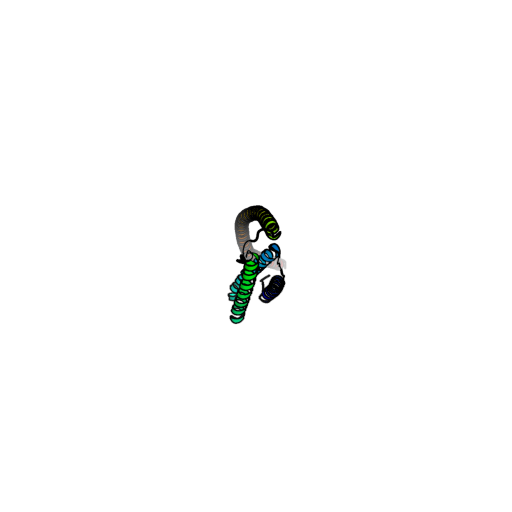TOM 821 C CA . TYR A 1 106 ? -31.698 -0.915 41.159 1.00 57.47 106 TYR A CA 1
ATOM 822 C C . TYR A 1 106 ? -32.453 -1.095 39.836 1.00 57.47 106 TYR A C 1
ATOM 824 O O . TYR A 1 106 ? -31.835 -1.396 38.817 1.00 57.47 106 TYR A O 1
ATOM 832 N N . GLN A 1 107 ? -33.771 -0.860 39.817 1.00 60.16 107 GLN A N 1
ATOM 833 C CA . GLN A 1 107 ? -34.554 -0.909 38.574 1.00 60.16 107 GLN A CA 1
ATOM 834 C C . GLN A 1 107 ? -34.163 0.206 37.601 1.00 60.16 107 GLN A C 1
ATOM 836 O O . GLN A 1 107 ? -34.007 -0.053 36.410 1.00 60.16 107 GLN A O 1
ATOM 841 N N . GLN A 1 108 ? -33.930 1.423 38.099 1.00 61.12 108 GLN A N 1
ATOM 842 C CA . GLN A 1 108 ? -33.470 2.534 37.259 1.00 61.12 108 GLN A CA 1
ATOM 843 C C . GLN A 1 108 ? -32.074 2.269 36.678 1.00 61.12 108 GLN A C 1
ATOM 845 O O . GLN A 1 108 ? -31.827 2.541 35.502 1.00 61.12 108 GLN A O 1
ATOM 850 N N . THR A 1 109 ? -31.178 1.675 37.469 1.00 61.09 109 THR A N 1
ATOM 851 C CA . THR A 1 109 ? -29.835 1.291 37.010 1.00 61.09 109 THR A CA 1
ATOM 852 C C . THR A 1 109 ? -29.899 0.167 35.975 1.00 61.09 109 THR A C 1
ATOM 854 O O . THR A 1 109 ? -29.242 0.236 34.944 1.00 61.09 109 THR A O 1
ATOM 857 N N . ALA A 1 110 ? -30.737 -0.850 36.186 1.00 59.97 110 ALA A N 1
ATOM 858 C CA . ALA A 1 110 ? -30.910 -1.935 35.220 1.00 59.97 110 ALA A CA 1
ATOM 859 C C . ALA A 1 110 ? -31.445 -1.431 33.869 1.00 59.97 110 ALA A C 1
ATOM 861 O O . ALA A 1 110 ? -30.973 -1.852 32.814 1.00 59.97 110 ALA A O 1
ATOM 862 N N . GLN A 1 111 ? -32.393 -0.494 33.896 1.00 63.78 111 GLN A N 1
ATOM 863 C CA . GLN A 1 111 ? -33.019 0.031 32.686 1.00 63.78 111 GLN A CA 1
ATOM 864 C C . GLN A 1 111 ? -32.085 0.958 31.899 1.00 63.78 111 GLN A C 1
ATOM 866 O O . GLN A 1 111 ? -32.031 0.877 30.675 1.00 63.78 111 GLN A O 1
ATOM 871 N N . THR A 1 112 ? -31.289 1.771 32.598 1.00 63.91 112 THR A N 1
ATOM 872 C CA . THR A 1 112 ? -30.247 2.612 31.978 1.00 63.91 112 THR A CA 1
ATOM 873 C C . THR A 1 112 ? -29.086 1.794 31.415 1.00 63.91 112 THR A C 1
ATOM 875 O O . THR A 1 112 ? -28.539 2.133 30.366 1.00 63.91 112 THR A O 1
ATOM 878 N N . VAL A 1 113 ? -28.729 0.682 32.064 1.00 67.44 113 VAL A N 1
ATOM 879 C CA . VAL A 1 113 ? -27.724 -0.256 31.548 1.00 67.44 113 VAL A CA 1
ATOM 880 C C . VAL A 1 113 ? -28.237 -0.993 30.308 1.00 67.44 113 VAL A C 1
ATOM 882 O O . VAL A 1 113 ? -27.467 -1.171 29.368 1.00 67.44 113 VAL A O 1
ATOM 885 N N . MET A 1 114 ? -29.514 -1.385 30.265 1.00 65.31 114 MET A N 1
ATOM 886 C CA . MET A 1 114 ? -30.114 -2.000 29.072 1.00 65.31 114 MET A CA 1
ATOM 887 C C . MET A 1 114 ? -30.165 -1.033 27.886 1.00 65.31 114 MET A C 1
ATOM 889 O O . MET A 1 114 ? -29.709 -1.390 26.805 1.00 65.31 114 MET A O 1
ATOM 893 N N . SER A 1 115 ? -30.622 0.207 28.085 1.00 67.06 115 SER A N 1
ATOM 894 C CA . SER A 1 115 ? -30.651 1.195 26.997 1.00 67.06 115 SER A CA 1
ATOM 895 C C . SER A 1 115 ? -29.250 1.520 26.470 1.00 67.06 115 SER A C 1
ATOM 897 O O . SER A 1 115 ? -29.049 1.635 25.267 1.00 67.06 115 SER A O 1
ATOM 899 N N . ALA A 1 116 ? -28.251 1.597 27.357 1.00 65.81 116 ALA A N 1
ATOM 900 C CA . ALA A 1 116 ? -26.862 1.817 26.955 1.00 65.81 116 ALA A CA 1
ATOM 901 C C . ALA A 1 116 ? -26.264 0.635 26.165 1.00 65.81 116 ALA A C 1
ATOM 903 O O . ALA A 1 116 ? -25.325 0.825 25.390 1.00 65.81 116 ALA A O 1
ATOM 904 N N . GLN A 1 117 ? -26.775 -0.585 26.362 1.00 62.28 117 GLN A N 1
ATOM 905 C CA . GLN A 1 117 ? -26.374 -1.752 25.576 1.00 62.28 117 GLN A CA 1
ATOM 906 C C . GLN A 1 117 ? -27.006 -1.742 24.184 1.00 62.28 117 GLN A C 1
ATOM 908 O O . GLN A 1 117 ? -26.294 -2.010 23.218 1.00 62.28 117 GLN A O 1
ATOM 913 N N . ASP A 1 118 ? -28.282 -1.377 24.060 1.00 72.12 118 ASP A N 1
ATOM 914 C CA . ASP A 1 118 ? -28.948 -1.263 22.756 1.00 72.12 118 ASP A CA 1
ATOM 915 C C . ASP A 1 118 ? -28.285 -0.191 21.877 1.00 72.12 118 ASP A C 1
ATOM 917 O O . ASP A 1 118 ? -27.938 -0.464 20.727 1.00 72.12 118 ASP A O 1
ATOM 921 N N . ASP A 1 119 ? -27.958 0.975 22.447 1.00 71.19 119 ASP A N 1
ATOM 922 C CA . ASP A 1 119 ? -27.202 2.025 21.745 1.00 71.19 119 ASP A CA 1
ATOM 923 C C . ASP A 1 119 ? -25.818 1.535 21.275 1.00 71.19 119 ASP A C 1
ATOM 925 O O . ASP A 1 119 ? -25.301 1.949 20.231 1.00 71.19 119 ASP A O 1
ATOM 929 N N . MET A 1 120 ? -25.192 0.634 22.039 1.00 67.94 120 MET A N 1
ATOM 930 C CA . MET A 1 120 ? -23.905 0.042 21.678 1.00 67.94 120 MET A CA 1
ATOM 931 C C . MET A 1 120 ? -24.046 -0.991 20.556 1.00 67.94 120 MET A C 1
ATOM 933 O O . MET A 1 120 ? -23.168 -1.069 19.692 1.00 67.94 120 MET A O 1
ATOM 937 N N . LEU A 1 121 ? -25.130 -1.768 20.544 1.00 73.19 121 LEU A N 1
ATOM 938 C CA . LEU A 1 121 ? -25.425 -2.720 19.476 1.00 73.19 121 LEU A CA 1
ATOM 939 C C . LEU A 1 121 ? -25.727 -2.003 18.156 1.00 73.19 121 LEU A C 1
ATOM 941 O O . LEU A 1 121 ? -25.229 -2.436 17.119 1.00 73.19 121 LEU A O 1
ATOM 945 N N . ASP A 1 122 ? -26.419 -0.865 18.188 1.00 78.00 122 ASP A N 1
ATOM 946 C CA . ASP A 1 122 ? -26.658 -0.035 16.998 1.00 78.00 122 ASP A CA 1
ATOM 947 C C . ASP A 1 122 ? -25.363 0.596 16.458 1.00 78.00 122 ASP A C 1
ATOM 949 O O . ASP A 1 122 ? -25.093 0.614 15.247 1.00 78.00 122 ASP A O 1
ATOM 953 N N . GLN A 1 123 ? -24.479 1.044 17.354 1.00 72.06 123 GLN A N 1
ATOM 954 C CA . GLN A 1 123 ? -23.140 1.494 16.966 1.00 72.06 123 GLN A CA 1
ATOM 955 C C . GLN A 1 123 ? -22.282 0.355 16.400 1.00 72.06 123 GLN A C 1
ATOM 957 O O . GLN A 1 123 ? -21.506 0.569 15.465 1.00 72.06 123 GLN A O 1
ATOM 962 N N . LEU A 1 124 ? -22.426 -0.867 16.916 1.00 72.38 124 LEU A N 1
ATOM 963 C CA . LEU A 1 124 ? -21.743 -2.035 16.369 1.00 72.38 124 LEU A CA 1
ATOM 964 C C . LEU A 1 124 ? -22.307 -2.408 14.993 1.00 72.38 124 LEU A C 1
ATOM 966 O O . LEU A 1 124 ? -21.529 -2.664 14.078 1.00 72.38 124 LEU A O 1
ATOM 970 N N . GLY A 1 125 ? -23.629 -2.373 14.816 1.00 78.31 125 GLY A N 1
ATOM 971 C CA . GLY A 1 125 ? -24.298 -2.640 13.543 1.00 78.31 125 GLY A CA 1
ATOM 972 C C . GLY A 1 125 ? -23.878 -1.655 12.453 1.00 78.31 125 GLY A C 1
ATOM 973 O O . GLY A 1 125 ? -23.470 -2.059 11.361 1.00 78.31 125 GLY A O 1
ATOM 974 N N . SER A 1 126 ? -23.870 -0.357 12.765 1.00 80.25 126 SER A N 1
ATOM 975 C CA . SER A 1 126 ? -23.360 0.671 11.849 1.00 80.25 126 SER A CA 1
ATOM 976 C C . SER A 1 126 ? -21.854 0.527 11.592 1.00 80.25 126 SER A C 1
ATOM 978 O O . SER A 1 126 ? -21.407 0.673 10.453 1.00 80.25 126 SER A O 1
ATOM 980 N N . GLY A 1 127 ? -21.065 0.160 12.606 1.00 79.81 127 GLY A N 1
ATOM 981 C CA . GLY A 1 127 ? -19.638 -0.137 12.472 1.00 79.81 127 GLY A CA 1
ATOM 982 C C . GLY A 1 127 ? -19.350 -1.320 11.543 1.00 79.81 127 GLY A C 1
ATOM 983 O O . GLY A 1 127 ? -18.500 -1.211 10.660 1.00 79.81 127 GLY A O 1
ATOM 984 N N . VAL A 1 128 ? -20.0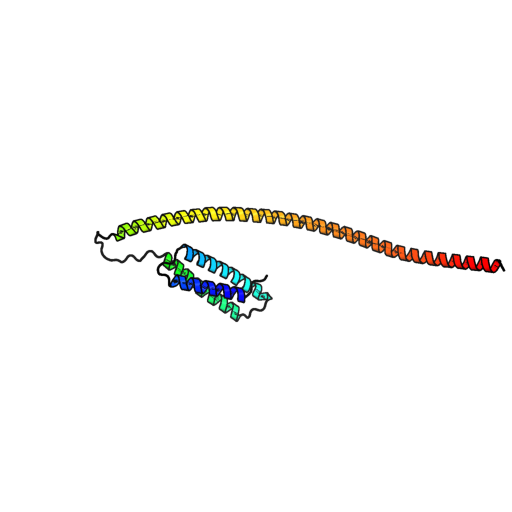92 -2.420 11.684 1.00 82.00 128 VAL A N 1
ATOM 985 C CA . VAL A 1 128 ? -19.997 -3.607 10.818 1.00 82.00 128 VAL A CA 1
ATOM 986 C C . VAL A 1 128 ? -20.417 -3.271 9.393 1.00 82.00 128 VAL A C 1
ATOM 988 O O . VAL A 1 128 ? -19.744 -3.683 8.456 1.00 82.00 128 VAL A O 1
ATOM 991 N N . SER A 1 129 ? -21.465 -2.467 9.213 1.00 83.06 129 SER A N 1
ATOM 992 C CA . SER A 1 129 ? -21.900 -2.022 7.885 1.00 83.06 129 SER A CA 1
ATOM 993 C C . SER A 1 129 ? -20.824 -1.175 7.184 1.00 83.06 129 SER A C 1
ATOM 995 O O . SER A 1 129 ? -20.529 -1.365 6.002 1.00 83.06 129 SER A O 1
ATOM 997 N N . ARG A 1 130 ? -20.134 -0.301 7.933 1.00 83.88 130 ARG A N 1
ATOM 998 C CA . ARG A 1 130 ? -18.976 0.457 7.424 1.00 83.88 130 ARG A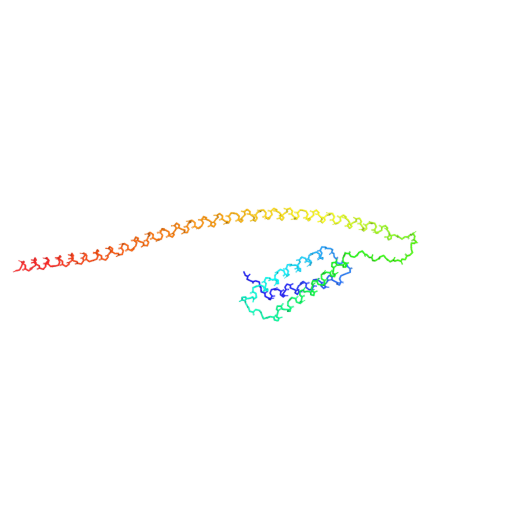 CA 1
ATOM 999 C C . ARG A 1 130 ? -17.794 -0.451 7.088 1.00 83.88 130 ARG A C 1
ATOM 1001 O O . ARG A 1 130 ? -17.208 -0.284 6.024 1.00 83.88 130 ARG A O 1
ATOM 1008 N N . LEU A 1 131 ? -17.471 -1.417 7.950 1.00 85.75 131 LEU A N 1
ATOM 1009 C CA . LEU A 1 131 ? -16.412 -2.398 7.692 1.00 85.75 131 LEU A CA 1
ATOM 1010 C C . LEU A 1 131 ? -16.724 -3.270 6.478 1.00 85.75 131 LEU A C 1
ATOM 1012 O O . LEU A 1 131 ? -15.839 -3.513 5.670 1.00 85.75 131 LEU A O 1
ATOM 1016 N N . HIS A 1 132 ? -17.973 -3.696 6.313 1.00 89.44 132 HIS A N 1
ATOM 1017 C CA . HIS A 1 132 ? -18.424 -4.453 5.151 1.00 89.44 132 HIS A CA 1
ATOM 1018 C C . HIS A 1 132 ? -18.256 -3.639 3.862 1.00 89.44 132 HIS A C 1
ATOM 1020 O O . HIS A 1 132 ? -17.698 -4.133 2.883 1.00 89.44 132 HIS A O 1
ATOM 1026 N N . ASN A 1 133 ? -18.663 -2.366 3.869 1.00 87.06 133 ASN A N 1
ATOM 1027 C CA . ASN A 1 133 ? -18.446 -1.477 2.728 1.00 87.06 133 ASN A CA 1
ATOM 1028 C C . ASN A 1 133 ? -16.955 -1.255 2.450 1.00 87.06 133 ASN A C 1
ATOM 1030 O O . ASN A 1 133 ? -16.542 -1.255 1.294 1.00 87.06 133 ASN A O 1
ATOM 1034 N N . GLN A 1 134 ? -16.137 -1.121 3.493 1.00 86.44 134 GLN A N 1
ATOM 1035 C CA . GLN A 1 134 ? -14.692 -0.993 3.346 1.00 86.44 134 GLN A CA 1
ATOM 1036 C C . GLN A 1 134 ? -14.054 -2.272 2.790 1.00 86.44 134 GLN A C 1
ATOM 1038 O O . GLN A 1 134 ? -13.229 -2.188 1.889 1.00 86.44 134 GLN A O 1
ATOM 1043 N N . ALA A 1 135 ? -14.472 -3.448 3.260 1.00 84.81 135 ALA A N 1
ATOM 1044 C CA . ALA A 1 135 ? -14.014 -4.736 2.751 1.00 84.81 135 ALA A CA 1
ATOM 1045 C C . ALA A 1 135 ? -14.383 -4.923 1.273 1.00 84.81 135 ALA A C 1
ATOM 1047 O O . ALA A 1 135 ? -13.563 -5.399 0.492 1.00 84.81 135 ALA A O 1
ATOM 1048 N N . ARG A 1 136 ? -15.582 -4.486 0.870 1.00 90.38 136 ARG A N 1
ATOM 1049 C CA . ARG A 1 136 ? -15.997 -4.495 -0.535 1.00 90.38 136 ARG A CA 1
ATOM 1050 C C . ARG A 1 136 ? -15.132 -3.572 -1.393 1.00 90.38 136 ARG A C 1
ATOM 1052 O O . ARG A 1 136 ? -14.645 -4.014 -2.422 1.00 90.38 136 ARG A O 1
ATOM 1059 N N . MET A 1 137 ? -14.874 -2.344 -0.939 1.00 89.69 137 MET A N 1
ATOM 1060 C CA . MET A 1 137 ? -13.971 -1.426 -1.648 1.00 89.69 137 MET A CA 1
ATOM 1061 C C . MET A 1 137 ? -12.551 -1.990 -1.765 1.00 89.69 137 MET A C 1
ATOM 1063 O O . MET A 1 137 ? -11.945 -1.879 -2.821 1.00 89.69 137 MET A O 1
ATOM 1067 N N . ILE A 1 138 ? -12.030 -2.634 -0.715 1.00 84.38 138 ILE A N 1
ATOM 1068 C CA . ILE A 1 138 ? -10.715 -3.297 -0.757 1.00 84.38 138 ILE A CA 1
ATOM 1069 C C . ILE A 1 138 ? -10.710 -4.435 -1.784 1.00 84.38 138 ILE A C 1
ATOM 1071 O O . ILE A 1 138 ? -9.729 -4.605 -2.501 1.00 84.38 138 ILE A O 1
ATOM 1075 N N . ASN A 1 139 ? -11.790 -5.211 -1.873 1.00 90.69 139 ASN A N 1
ATOM 1076 C CA . ASN A 1 139 ? -11.912 -6.277 -2.863 1.00 90.69 139 ASN A CA 1
ATOM 1077 C C . ASN A 1 139 ? -11.968 -5.732 -4.301 1.00 90.69 139 ASN A C 1
ATOM 1079 O O . ASN A 1 139 ? -11.327 -6.281 -5.200 1.00 90.69 139 ASN A O 1
ATOM 1083 N N . ASP A 1 140 ? -12.702 -4.641 -4.511 1.00 91.81 140 ASP A N 1
ATOM 1084 C CA . ASP A 1 140 ? -12.786 -3.974 -5.811 1.00 91.81 140 ASP A CA 1
ATOM 1085 C C . ASP A 1 140 ? -11.415 -3.390 -6.210 1.00 91.81 140 ASP A C 1
ATOM 1087 O O . ASP A 1 140 ? -10.959 -3.612 -7.331 1.00 91.81 140 ASP A O 1
ATOM 1091 N N . GLU A 1 141 ? -10.701 -2.759 -5.271 1.00 86.38 141 GLU A N 1
ATOM 1092 C CA . GLU A 1 141 ? -9.337 -2.251 -5.480 1.00 86.38 141 GLU A CA 1
ATOM 1093 C C . GLU A 1 141 ? -8.341 -3.381 -5.754 1.00 86.38 141 GLU A C 1
ATOM 1095 O O . GLU A 1 141 ? -7.517 -3.284 -6.656 1.00 86.38 141 GLU A O 1
ATOM 1100 N N . SER A 1 142 ? -8.441 -4.499 -5.030 1.00 89.38 142 SER A N 1
ATOM 1101 C CA . SER A 1 142 ? -7.611 -5.676 -5.290 1.00 89.38 142 SER A CA 1
ATOM 1102 C C . SER A 1 142 ? -7.841 -6.209 -6.702 1.00 89.38 142 SER A C 1
ATOM 1104 O O . SER A 1 142 ? -6.885 -6.590 -7.370 1.00 89.38 142 SER A O 1
ATOM 1106 N N . THR A 1 143 ? -9.090 -6.232 -7.169 1.00 91.62 143 THR A N 1
ATOM 1107 C CA . THR A 1 143 ? -9.424 -6.662 -8.533 1.00 91.62 143 THR A CA 1
ATOM 1108 C C . THR A 1 143 ? -8.850 -5.690 -9.566 1.00 91.62 143 THR A C 1
ATOM 1110 O O . THR A 1 143 ? -8.282 -6.116 -10.570 1.00 91.62 143 THR A O 1
ATOM 1113 N N . LEU A 1 144 ? -8.931 -4.385 -9.295 1.00 92.31 144 LEU A N 1
ATOM 1114 C CA . LEU A 1 144 ? -8.325 -3.347 -10.126 1.00 92.31 144 LEU A CA 1
ATOM 1115 C C . LEU A 1 144 ? -6.797 -3.482 -10.177 1.00 92.31 144 LEU A C 1
ATOM 1117 O O . LEU A 1 144 ? -6.221 -3.436 -11.260 1.00 92.31 144 LEU A O 1
ATOM 1121 N N . HIS A 1 145 ? -6.143 -3.729 -9.041 1.00 91.81 145 HIS A N 1
ATOM 1122 C CA . HIS A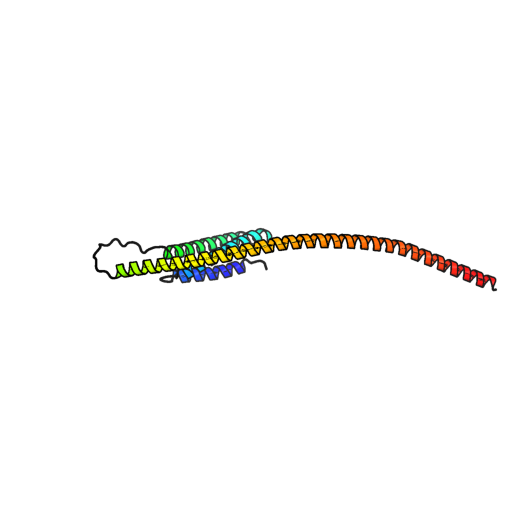 1 145 ? -4.704 -3.974 -8.964 1.00 91.81 145 HIS A CA 1
ATOM 1123 C C . HIS A 1 145 ? -4.273 -5.207 -9.769 1.00 91.81 145 HIS A C 1
ATOM 1125 O O . HIS A 1 145 ? -3.238 -5.153 -10.429 1.00 91.81 145 HIS A O 1
ATOM 1131 N N . VAL A 1 146 ? -5.049 -6.300 -9.765 1.00 92.31 146 VAL A N 1
ATOM 1132 C CA . VAL A 1 146 ? -4.757 -7.469 -10.618 1.00 92.31 146 VAL A CA 1
ATOM 1133 C C . VAL A 1 146 ? -4.827 -7.096 -12.098 1.00 92.31 146 VAL A C 1
ATOM 1135 O O . VAL A 1 146 ? -3.947 -7.479 -12.865 1.00 92.31 146 VAL A O 1
ATOM 1138 N N . ASN A 1 147 ? -5.829 -6.314 -12.499 1.00 91.44 147 ASN A N 1
ATOM 1139 C CA . ASN A 1 147 ? -5.946 -5.875 -13.888 1.00 91.44 147 ASN A CA 1
ATOM 1140 C C . ASN A 1 147 ? -4.776 -4.970 -14.298 1.00 91.44 147 ASN A C 1
ATOM 1142 O O . ASN A 1 147 ? -4.179 -5.200 -15.342 1.00 91.44 147 ASN A O 1
ATOM 1146 N N . LEU A 1 148 ? -4.383 -4.014 -13.450 1.00 92.75 148 LEU A N 1
ATOM 1147 C CA . LEU A 1 148 ? -3.216 -3.166 -13.712 1.00 92.75 148 LEU A CA 1
ATOM 1148 C C . LEU A 1 148 ? -1.909 -3.965 -13.782 1.00 92.75 148 LEU A C 1
ATOM 1150 O O . LEU A 1 148 ? -1.042 -3.642 -14.587 1.00 92.75 148 LEU A O 1
ATOM 1154 N N . LEU A 1 149 ? -1.749 -5.002 -12.954 1.00 94.06 149 LEU A N 1
ATOM 1155 C CA . LEU A 1 149 ? -0.585 -5.889 -13.022 1.00 94.06 149 LEU A CA 1
ATOM 1156 C C . LEU A 1 149 ? -0.528 -6.648 -14.351 1.00 94.06 149 LEU A C 1
ATOM 1158 O O . LEU A 1 149 ? 0.546 -6.720 -14.941 1.00 94.06 149 LEU A O 1
ATOM 1162 N N . ASN A 1 150 ? -1.665 -7.146 -14.840 1.00 92.88 150 ASN A N 1
ATOM 1163 C CA . ASN A 1 150 ? -1.740 -7.804 -16.147 1.00 92.88 150 ASN A CA 1
ATOM 1164 C C . ASN A 1 150 ? -1.422 -6.830 -17.295 1.00 92.88 150 ASN A C 1
ATOM 1166 O O . ASN A 1 150 ? -0.692 -7.184 -18.220 1.00 92.88 150 ASN A O 1
ATOM 1170 N N . ASP A 1 151 ? -1.921 -5.593 -17.225 1.00 91.81 151 ASP A N 1
ATOM 1171 C CA . ASP A 1 151 ? -1.622 -4.564 -18.227 1.00 91.81 151 ASP A CA 1
ATOM 1172 C C . ASP A 1 151 ? -0.126 -4.204 -18.219 1.00 91.81 151 ASP A C 1
ATOM 1174 O O . ASP A 1 151 ? 0.511 -4.151 -19.272 1.00 91.81 151 ASP A O 1
ATOM 1178 N N . MET A 1 152 ? 0.474 -4.047 -17.033 1.00 89.44 152 MET A N 1
ATOM 1179 C CA . MET A 1 152 ? 1.917 -3.820 -16.905 1.00 89.44 152 MET A CA 1
ATOM 1180 C C . MET A 1 152 ? 2.743 -5.002 -17.418 1.00 89.44 152 MET A C 1
ATOM 1182 O O . MET A 1 152 ? 3.793 -4.783 -18.018 1.00 89.44 152 MET A O 1
ATOM 1186 N N . GLU A 1 153 ? 2.305 -6.243 -17.200 1.00 92.25 153 GLU A N 1
ATOM 1187 C CA . GLU A 1 153 ? 2.975 -7.430 -17.742 1.00 92.25 153 GLU A CA 1
ATOM 1188 C C . GLU A 1 153 ? 2.995 -7.394 -19.278 1.00 92.25 153 GLU A C 1
ATOM 1190 O O . GLU A 1 153 ? 4.058 -7.555 -19.885 1.00 92.25 153 GLU A O 1
ATOM 1195 N N . SER A 1 154 ? 1.857 -7.075 -19.901 1.00 93.12 154 SER A N 1
ATOM 1196 C CA . SER A 1 154 ? 1.735 -6.910 -21.355 1.00 93.12 154 SER A CA 1
ATOM 1197 C C . SER A 1 154 ? 2.617 -5.774 -21.899 1.00 93.12 154 SER A C 1
ATOM 1199 O O . SER A 1 154 ? 3.286 -5.926 -22.930 1.00 93.12 154 SER A O 1
ATOM 1201 N N . ASP A 1 155 ? 2.665 -4.636 -21.205 1.00 92.81 155 ASP A N 1
ATOM 1202 C CA . ASP A 1 155 ? 3.502 -3.497 -21.592 1.00 92.81 155 ASP A CA 1
ATOM 1203 C C . ASP A 1 155 ? 4.997 -3.813 -21.456 1.00 92.81 155 ASP A C 1
ATOM 1205 O O . ASP A 1 155 ? 5.794 -3.461 -22.331 1.00 92.81 155 ASP A O 1
ATOM 1209 N N . VAL A 1 156 ? 5.397 -4.524 -20.397 1.00 93.75 156 VAL A N 1
ATOM 1210 C CA . VAL A 1 156 ? 6.781 -4.977 -20.196 1.00 93.75 156 VAL A CA 1
ATOM 1211 C C . VAL A 1 156 ? 7.183 -5.991 -21.262 1.00 93.75 156 VAL A C 1
ATOM 1213 O O . VAL A 1 156 ? 8.300 -5.910 -21.785 1.00 93.75 156 VAL A O 1
ATOM 1216 N N . GLU A 1 157 ? 6.301 -6.922 -21.628 1.00 93.38 157 GLU A N 1
ATOM 1217 C CA . GLU A 1 157 ? 6.560 -7.872 -22.711 1.00 93.38 157 GLU A CA 1
ATOM 1218 C C . GLU A 1 157 ? 6.734 -7.140 -24.051 1.00 93.38 157 GLU A C 1
ATOM 1220 O O . GLU A 1 157 ? 7.727 -7.359 -24.755 1.00 93.38 157 GLU A O 1
ATOM 1225 N N . SER A 1 158 ? 5.855 -6.180 -24.350 1.00 91.69 158 SER A N 1
ATOM 1226 C CA . SER A 1 158 ? 5.927 -5.342 -25.554 1.00 91.69 158 SER A CA 1
ATOM 1227 C C . SER A 1 158 ? 7.206 -4.501 -25.601 1.00 91.69 158 SER A C 1
ATOM 1229 O O . SER A 1 158 ? 7.906 -4.475 -26.618 1.00 91.69 158 SER A O 1
ATOM 1231 N N . ALA A 1 159 ? 7.574 -3.864 -24.487 1.00 92.62 159 ALA A N 1
ATOM 1232 C CA . ALA A 1 159 ? 8.811 -3.099 -24.365 1.00 92.62 159 ALA A CA 1
ATOM 1233 C C . ALA A 1 159 ? 10.048 -3.996 -24.523 1.00 92.62 159 ALA A C 1
ATOM 1235 O O . ALA A 1 159 ? 11.003 -3.628 -25.209 1.00 92.62 159 ALA A O 1
ATOM 1236 N N . THR A 1 160 ? 10.021 -5.202 -23.952 1.00 92.56 160 THR A N 1
ATOM 1237 C CA . THR A 1 160 ? 11.099 -6.194 -24.078 1.00 92.56 160 THR A CA 1
ATOM 1238 C C . THR A 1 160 ? 11.247 -6.673 -25.521 1.00 92.56 160 THR A C 1
ATOM 1240 O O . THR A 1 160 ? 12.368 -6.809 -26.019 1.00 92.56 160 THR A O 1
ATOM 1243 N N . MET A 1 161 ? 10.136 -6.911 -26.223 1.00 92.31 161 MET A N 1
ATOM 1244 C CA . MET A 1 161 ? 10.146 -7.247 -27.647 1.00 92.31 161 MET A CA 1
ATOM 1245 C C . MET A 1 161 ? 10.718 -6.104 -28.490 1.00 92.31 161 MET A C 1
ATOM 1247 O O . MET A 1 161 ? 11.599 -6.355 -29.316 1.00 92.31 161 MET A O 1
ATOM 1251 N N . GLY A 1 162 ? 10.298 -4.862 -28.232 1.00 90.25 162 GLY A N 1
ATOM 1252 C CA . GLY A 1 162 ? 10.838 -3.668 -28.886 1.00 90.25 162 GLY A CA 1
ATOM 1253 C C . GLY A 1 162 ? 12.344 -3.516 -28.662 1.00 90.25 162 GLY A C 1
ATOM 1254 O O . GLY A 1 162 ? 13.103 -3.386 -29.618 1.00 90.25 162 GLY A O 1
ATOM 1255 N N . LEU A 1 163 ? 12.803 -3.657 -27.415 1.00 91.31 163 LEU A N 1
ATOM 1256 C CA . LEU A 1 163 ? 14.224 -3.638 -27.056 1.00 91.31 163 LEU A CA 1
ATOM 1257 C C . LEU A 1 163 ? 15.022 -4.730 -27.765 1.00 91.31 163 LEU A C 1
ATOM 1259 O O . LEU A 1 163 ? 16.114 -4.468 -28.261 1.00 91.31 163 LEU A O 1
ATOM 1263 N N . ARG A 1 164 ? 14.497 -5.957 -27.852 1.00 91.56 164 ARG A N 1
ATOM 1264 C CA . ARG A 1 164 ? 15.155 -7.045 -28.592 1.00 91.56 164 ARG A CA 1
ATOM 1265 C C . ARG A 1 164 ? 15.240 -6.749 -30.085 1.00 91.56 164 ARG A C 1
ATOM 1267 O O . ARG A 1 164 ? 16.230 -7.113 -30.718 1.00 91.56 164 ARG A O 1
ATOM 1274 N N . GLN A 1 165 ? 14.215 -6.128 -30.655 1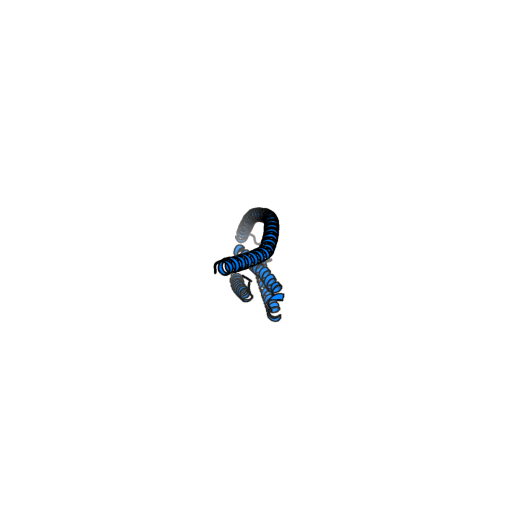.00 89.75 165 GLN A N 1
ATOM 1275 C CA . GLN A 1 165 ? 14.194 -5.763 -32.065 1.00 89.75 165 GLN A CA 1
ATOM 1276 C C . GLN A 1 165 ? 15.184 -4.632 -32.365 1.00 89.75 165 GLN A C 1
ATOM 1278 O O . GLN A 1 165 ? 15.963 -4.751 -33.310 1.00 89.75 165 GLN A O 1
ATOM 1283 N N . GLU A 1 166 ? 15.228 -3.606 -31.517 1.00 85.75 166 GLU A N 1
ATOM 1284 C CA . GLU A 1 166 ? 16.216 -2.526 -31.584 1.00 85.75 166 GLU A CA 1
ATOM 1285 C C . GLU A 1 166 ? 17.640 -3.040 -31.361 1.00 85.75 166 GLU A C 1
ATOM 1287 O O . GLU A 1 166 ? 18.544 -2.695 -32.116 1.00 85.75 166 GLU A O 1
ATOM 1292 N N . ALA A 1 167 ? 17.855 -3.951 -30.408 1.00 86.56 167 ALA A N 1
ATOM 1293 C CA . ALA A 1 167 ? 19.160 -4.571 -30.186 1.00 86.56 167 ALA A CA 1
ATOM 1294 C C . ALA A 1 167 ? 19.642 -5.343 -31.426 1.00 86.56 167 ALA A C 1
ATOM 1296 O O . ALA A 1 167 ? 20.790 -5.188 -31.841 1.00 86.56 167 ALA A O 1
ATOM 1297 N N . LYS A 1 168 ? 18.755 -6.117 -32.072 1.00 87.56 168 LYS A N 1
ATOM 1298 C CA . LYS A 1 168 ? 19.056 -6.792 -33.347 1.00 87.56 168 LYS A CA 1
ATOM 1299 C C . LYS A 1 168 ? 19.347 -5.797 -34.469 1.00 87.56 168 LYS A C 1
ATOM 1301 O O . LYS A 1 168 ? 20.214 -6.046 -35.305 1.00 87.56 168 LYS A O 1
ATOM 1306 N N . HIS A 1 169 ? 18.626 -4.678 -34.514 1.00 83.38 169 HIS A N 1
ATOM 1307 C CA . HIS A 1 169 ? 18.859 -3.640 -35.511 1.00 83.38 169 HIS A CA 1
ATOM 1308 C C . HIS A 1 169 ? 20.213 -2.951 -35.296 1.00 83.38 169 HIS A C 1
ATOM 1310 O O . HIS A 1 169 ? 20.987 -2.812 -36.242 1.00 83.38 169 HIS A O 1
ATOM 1316 N N . ALA A 1 170 ? 20.550 -2.621 -34.050 1.00 82.69 170 ALA A N 1
ATOM 1317 C CA . ALA A 1 170 ? 21.835 -2.056 -33.660 1.00 82.69 170 ALA A CA 1
ATOM 1318 C C . ALA A 1 170 ? 23.005 -3.006 -33.961 1.00 82.69 170 ALA A C 1
ATOM 1320 O O . ALA A 1 170 ? 24.041 -2.568 -34.462 1.00 82.69 170 ALA A O 1
ATOM 1321 N N . GLU A 1 171 ? 22.841 -4.310 -33.721 1.00 81.50 171 GLU A N 1
ATOM 1322 C CA . GLU A 1 171 ? 23.835 -5.322 -34.086 1.00 81.50 171 GLU A CA 1
ATOM 1323 C C . GLU A 1 171 ? 24.057 -5.374 -35.603 1.00 81.50 171 GLU A C 1
ATOM 1325 O O . GLU A 1 171 ? 25.198 -5.311 -36.067 1.00 81.50 171 GLU A O 1
ATOM 1330 N N . LYS A 1 172 ? 22.974 -5.370 -36.388 1.00 80.56 172 LYS A N 1
ATOM 1331 C CA . LYS A 1 172 ? 23.051 -5.360 -37.853 1.00 80.56 172 LYS A CA 1
ATOM 1332 C C . LYS A 1 172 ? 23.698 -4.081 -38.397 1.00 80.56 172 LYS A C 1
ATOM 1334 O O . LYS A 1 172 ? 24.515 -4.147 -39.315 1.00 80.56 172 LYS A O 1
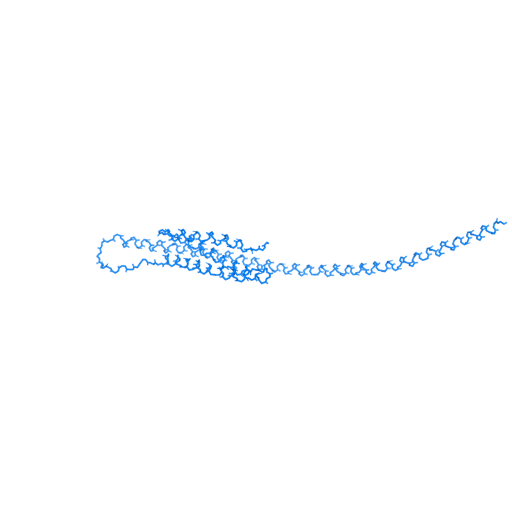ATOM 1339 N N . ILE A 1 173 ? 23.388 -2.920 -37.814 1.00 77.12 173 ILE A N 1
ATOM 1340 C CA . ILE A 1 173 ? 24.036 -1.643 -38.153 1.00 77.12 173 ILE A CA 1
ATOM 1341 C C . ILE A 1 173 ? 25.530 -1.692 -37.812 1.00 77.12 173 ILE A C 1
ATOM 1343 O O . ILE A 1 173 ? 26.357 -1.226 -38.598 1.00 77.12 173 ILE A O 1
ATOM 1347 N N . ARG A 1 174 ? 25.901 -2.278 -36.667 1.00 73.69 174 ARG A N 1
ATOM 1348 C CA . ARG A 1 174 ? 27.305 -2.433 -36.266 1.00 73.69 174 ARG A CA 1
ATOM 1349 C C . ARG A 1 174 ? 28.088 -3.266 -37.282 1.00 73.69 174 ARG A C 1
ATOM 1351 O O . ARG A 1 174 ? 29.188 -2.869 -37.666 1.00 73.69 174 ARG A O 1
ATOM 1358 N N . GLU A 1 175 ? 27.523 -4.378 -37.745 1.00 76.06 175 GLU A N 1
ATOM 1359 C CA . GLU A 1 175 ? 28.143 -5.218 -38.777 1.00 76.06 175 GLU A CA 1
ATOM 1360 C C . GLU A 1 175 ? 28.289 -4.477 -40.113 1.00 76.06 175 GLU A C 1
ATOM 1362 O O . GLU A 1 175 ? 29.366 -4.479 -40.713 1.00 76.06 175 GLU A O 1
ATOM 1367 N N . GLN A 1 176 ? 27.251 -3.760 -40.553 1.00 69.88 176 GLN A N 1
ATOM 1368 C CA . GLN A 1 176 ? 27.301 -2.990 -41.801 1.00 69.88 176 GLN A CA 1
ATOM 1369 C C . GLN A 1 176 ? 28.267 -1.795 -41.736 1.00 69.88 176 GLN A C 1
ATOM 1371 O O . GLN A 1 176 ? 28.909 -1.467 -42.736 1.00 69.88 176 GLN A O 1
ATOM 1376 N N . SER A 1 177 ? 28.436 -1.169 -40.567 1.00 67.31 177 SER A N 1
ATOM 1377 C CA . SER A 1 177 ? 29.385 -0.065 -40.370 1.00 67.31 177 SER A CA 1
ATOM 1378 C C . SER A 1 177 ? 30.840 -0.500 -40.576 1.00 67.31 177 SER A C 1
ATOM 1380 O O . SER A 1 177 ? 31.628 0.246 -41.160 1.00 67.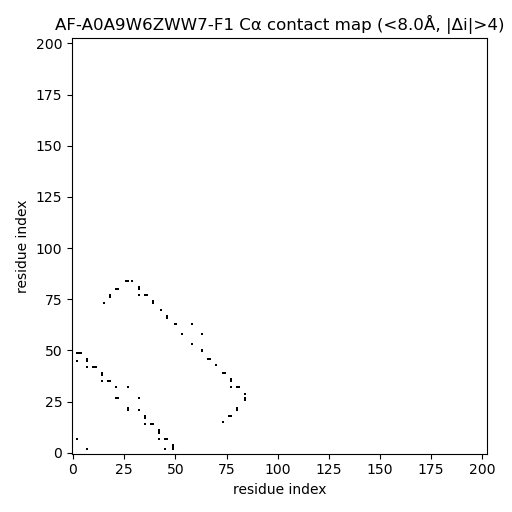31 177 SER A O 1
ATOM 1382 N N . SER A 1 178 ? 31.194 -1.719 -40.153 1.00 68.00 178 SER A N 1
ATOM 1383 C CA . SER A 1 178 ? 32.527 -2.302 -40.368 1.00 68.00 178 SER A CA 1
ATOM 1384 C C . SER A 1 178 ? 32.842 -2.453 -41.860 1.00 68.00 178 SER A C 1
ATOM 1386 O O . SER A 1 178 ? 33.873 -1.978 -42.341 1.00 68.00 178 SER A O 1
ATOM 1388 N N . VAL A 1 179 ? 31.903 -3.030 -42.612 1.00 75.81 179 VAL A N 1
ATOM 1389 C CA . VAL A 1 179 ? 32.049 -3.246 -44.056 1.00 75.81 179 VAL A CA 1
ATOM 1390 C C . VAL A 1 179 ? 32.102 -1.909 -44.806 1.00 75.81 179 VAL A C 1
ATOM 1392 O O . VAL A 1 179 ? 32.941 -1.728 -45.684 1.00 75.81 179 VAL A O 1
ATOM 1395 N N . CYS A 1 180 ? 31.282 -0.929 -44.413 1.00 73.88 180 CYS A N 1
ATOM 1396 C CA . CYS A 1 180 ? 31.298 0.416 -44.994 1.00 73.88 180 CYS A CA 1
ATOM 1397 C C . CYS A 1 180 ? 32.643 1.136 -44.775 1.00 73.88 180 CYS A C 1
ATOM 1399 O O . CYS A 1 180 ? 33.199 1.712 -45.712 1.00 73.88 180 CYS A O 1
ATOM 1401 N N . LYS A 1 181 ? 33.218 1.047 -43.566 1.00 79.62 181 LYS A N 1
ATOM 1402 C CA . LYS A 1 181 ? 34.555 1.593 -43.279 1.00 79.62 181 LYS A CA 1
ATOM 1403 C C . LYS A 1 181 ? 35.637 0.944 -44.144 1.00 79.62 181 LYS A C 1
ATOM 1405 O O . LYS A 1 181 ? 36.491 1.659 -44.660 1.00 79.62 181 LYS A O 1
ATOM 1410 N N . LEU A 1 182 ? 35.581 -0.375 -44.341 1.00 82.31 182 LEU A N 1
ATOM 1411 C CA . LEU A 1 182 ? 36.525 -1.096 -45.200 1.00 82.31 182 LEU A CA 1
ATOM 1412 C C . LEU A 1 182 ? 36.444 -0.614 -46.661 1.00 82.31 182 LEU A C 1
ATOM 1414 O O . LEU A 1 182 ? 37.468 -0.294 -47.259 1.00 82.31 182 LEU A O 1
ATOM 1418 N N . TYR A 1 183 ? 35.234 -0.496 -47.219 1.00 85.94 183 TYR A N 1
ATOM 1419 C CA . TYR A 1 183 ? 35.046 -0.003 -48.589 1.00 85.94 183 TYR A CA 1
ATOM 1420 C C . TYR A 1 183 ? 35.510 1.448 -48.769 1.00 85.94 183 TYR A C 1
ATOM 1422 O O . TYR A 1 183 ? 36.105 1.765 -49.797 1.00 85.94 183 TYR A O 1
ATOM 1430 N N . MET A 1 184 ? 35.302 2.316 -47.772 1.00 85.81 184 MET A N 1
ATOM 1431 C CA . MET A 1 184 ? 35.800 3.698 -47.802 1.00 85.81 184 MET A CA 1
ATOM 1432 C C . MET A 1 184 ? 37.333 3.771 -47.847 1.00 85.81 184 MET A C 1
ATOM 1434 O O . MET A 1 184 ? 37.876 4.601 -48.573 1.00 85.81 184 MET A O 1
ATOM 1438 N N . ILE A 1 185 ? 38.035 2.893 -47.121 1.00 90.81 185 ILE A N 1
ATOM 1439 C CA . ILE A 1 185 ? 39.507 2.826 -47.148 1.00 90.81 185 ILE A CA 1
ATOM 1440 C C . ILE A 1 185 ? 39.998 2.373 -48.526 1.00 90.81 185 ILE A C 1
ATOM 1442 O O . ILE A 1 185 ? 40.840 3.041 -49.120 1.00 90.81 185 ILE A O 1
ATOM 1446 N N . ILE A 1 186 ? 39.422 1.297 -49.074 1.00 90.62 186 ILE A N 1
ATOM 1447 C CA . ILE A 1 186 ? 39.782 0.789 -50.409 1.00 90.62 186 ILE A CA 1
ATOM 1448 C C . ILE A 1 186 ? 39.543 1.863 -51.486 1.00 90.62 186 ILE A C 1
ATOM 1450 O O . ILE A 1 186 ? 40.374 2.059 -52.375 1.00 90.62 186 ILE A O 1
ATOM 1454 N N . ALA A 1 187 ? 38.430 2.599 -51.405 1.00 91.62 187 ALA A N 1
ATOM 1455 C CA . ALA A 1 187 ? 38.128 3.700 -52.320 1.00 91.62 187 ALA A CA 1
ATOM 1456 C C . ALA A 1 187 ? 39.141 4.858 -52.207 1.00 91.62 187 ALA A C 1
ATOM 1458 O O . ALA A 1 187 ? 39.553 5.427 -53.218 1.00 91.62 187 ALA A O 1
ATOM 1459 N N . ALA A 1 188 ? 39.579 5.195 -50.992 1.00 93.12 188 ALA A N 1
ATOM 1460 C CA . ALA A 1 188 ? 40.589 6.228 -50.774 1.00 93.12 188 ALA A CA 1
ATOM 1461 C C . ALA A 1 188 ? 41.970 5.811 -51.312 1.00 93.12 188 ALA A C 1
ATOM 1463 O O . ALA A 1 188 ? 42.625 6.603 -51.990 1.00 93.12 188 ALA A O 1
ATOM 1464 N N . GLU A 1 189 ? 42.395 4.567 -51.069 1.00 91.31 189 GLU A N 1
ATOM 1465 C CA . GLU A 1 189 ? 43.665 4.039 -51.585 1.00 91.31 189 GLU A CA 1
ATOM 1466 C C . GLU A 1 189 ? 43.679 3.984 -53.114 1.00 91.31 189 GLU A C 1
ATOM 1468 O O . GLU A 1 189 ? 44.650 4.409 -53.738 1.00 91.31 189 GLU A O 1
ATOM 1473 N N . THR A 1 190 ? 42.589 3.527 -53.733 1.00 93.62 190 THR A N 1
ATOM 1474 C CA . THR A 1 190 ? 42.473 3.492 -55.200 1.00 93.62 190 THR A CA 1
ATOM 1475 C C . THR A 1 190 ? 42.507 4.889 -55.818 1.00 93.62 190 THR A C 1
ATOM 1477 O O . THR A 1 190 ? 43.184 5.086 -56.828 1.00 93.62 190 THR A O 1
ATOM 1480 N N . ALA A 1 191 ? 41.857 5.877 -55.199 1.00 93.31 191 ALA A N 1
ATOM 1481 C CA . ALA A 1 191 ? 41.928 7.268 -55.641 1.00 93.31 191 ALA A CA 1
ATOM 1482 C C . ALA A 1 191 ? 43.350 7.846 -55.523 1.00 93.31 191 ALA A C 1
ATOM 1484 O O . ALA A 1 191 ? 43.822 8.515 -56.443 1.00 93.31 191 ALA A O 1
ATOM 1485 N N . LEU A 1 192 ? 44.055 7.560 -54.424 1.00 91.38 192 LEU A N 1
ATOM 1486 C CA . LEU A 1 192 ? 45.429 8.017 -54.203 1.00 91.38 192 LEU A CA 1
ATOM 1487 C C . LEU A 1 192 ? 46.399 7.378 -55.209 1.00 91.38 192 LEU A C 1
ATOM 1489 O O . LEU A 1 192 ? 47.249 8.065 -55.776 1.00 91.38 192 LEU A O 1
ATOM 1493 N N . LEU A 1 193 ? 46.228 6.086 -55.494 1.00 91.81 193 LEU A N 1
ATOM 1494 C CA . LEU A 1 193 ? 47.014 5.365 -56.494 1.00 91.81 193 LEU A CA 1
ATOM 1495 C C . LEU A 1 193 ? 46.773 5.939 -57.901 1.00 91.81 193 LEU A C 1
ATOM 1497 O O . LEU A 1 193 ? 47.726 6.217 -58.626 1.00 91.81 193 LEU A O 1
ATOM 1501 N N . ALA A 1 194 ? 45.516 6.210 -58.263 1.00 91.88 194 ALA A N 1
ATOM 1502 C CA . ALA A 1 194 ? 45.183 6.875 -59.521 1.00 91.88 194 ALA A CA 1
ATOM 1503 C C . ALA A 1 194 ? 45.813 8.276 -59.619 1.00 91.88 194 ALA A C 1
ATOM 1505 O O . ALA A 1 194 ? 46.347 8.640 -60.666 1.00 91.88 194 ALA A O 1
ATOM 1506 N N . PHE A 1 195 ? 45.810 9.040 -58.524 1.00 92.12 195 PHE A N 1
ATOM 1507 C CA . PHE A 1 195 ? 46.436 10.360 -58.468 1.00 92.12 195 PHE A CA 1
ATOM 1508 C C . PHE A 1 195 ? 47.956 10.292 -58.686 1.00 92.12 195 PHE A C 1
ATOM 1510 O O . PHE A 1 195 ? 48.497 11.064 -59.476 1.00 92.12 195 PHE A O 1
ATOM 1517 N N . LEU A 1 196 ? 48.637 9.331 -58.051 1.00 88.31 196 LEU A N 1
ATOM 1518 C CA . LEU A 1 196 ? 50.066 9.074 -58.263 1.00 88.31 196 LEU A CA 1
ATOM 1519 C C . LEU A 1 196 ? 50.377 8.691 -59.711 1.00 88.31 196 LEU A C 1
ATOM 1521 O O . LEU A 1 196 ? 51.361 9.170 -60.267 1.00 88.31 196 LEU A O 1
ATOM 1525 N N . ILE A 1 197 ? 49.535 7.862 -60.331 1.00 91.56 197 ILE A N 1
ATOM 1526 C CA . ILE A 1 197 ? 49.679 7.481 -61.740 1.00 91.56 197 ILE A CA 1
ATOM 1527 C C . ILE A 1 197 ? 49.560 8.716 -62.637 1.00 91.56 197 ILE A C 1
ATOM 1529 O O . ILE A 1 197 ? 50.431 8.947 -63.470 1.00 91.56 197 ILE A O 1
ATOM 1533 N N . ILE A 1 198 ? 48.527 9.540 -62.452 1.00 91.12 198 ILE A N 1
ATOM 1534 C CA . ILE A 1 198 ? 48.316 10.749 -63.263 1.00 91.12 198 ILE A CA 1
ATOM 1535 C C . ILE A 1 198 ? 49.484 11.726 -63.099 1.00 91.12 198 ILE A C 1
ATOM 1537 O O . ILE A 1 198 ? 49.979 12.254 -64.092 1.00 91.12 198 ILE A O 1
ATOM 1541 N N . MET A 1 199 ? 49.960 11.939 -61.870 1.00 86.31 199 MET A N 1
ATOM 1542 C CA . MET A 1 199 ? 51.107 12.811 -61.614 1.00 86.31 199 MET A CA 1
ATOM 1543 C C . MET A 1 199 ? 52.399 12.251 -62.227 1.00 86.31 199 MET A C 1
ATOM 1545 O O . MET A 1 199 ? 53.160 13.005 -62.824 1.00 86.31 199 MET A O 1
ATOM 1549 N N . GLY A 1 200 ? 52.627 10.939 -62.120 1.00 83.31 200 GLY A N 1
ATOM 1550 C CA . GLY A 1 200 ? 53.800 10.266 -62.682 1.00 83.31 200 GLY A CA 1
ATOM 1551 C C . GLY A 1 200 ? 53.812 10.208 -64.211 1.00 83.31 200 GLY A C 1
ATOM 1552 O O . GLY A 1 200 ? 54.883 10.237 -64.798 1.00 83.31 200 GLY A O 1
ATOM 1553 N N . PHE A 1 201 ? 52.645 10.166 -64.862 1.00 78.94 201 PHE A N 1
ATOM 1554 C CA . PHE A 1 201 ? 52.526 10.284 -66.322 1.00 78.94 201 PHE A CA 1
ATOM 1555 C C . PHE A 1 201 ? 52.561 11.737 -66.822 1.00 78.94 201 PHE A C 1
ATOM 1557 O O . PHE A 1 201 ? 52.752 11.964 -68.014 1.00 78.94 201 PHE A O 1
ATOM 1564 N N . SER A 1 202 ? 52.345 12.718 -65.940 1.00 75.50 202 SER A N 1
ATOM 1565 C CA . SER A 1 202 ? 52.346 14.149 -66.269 1.00 75.50 202 SER A CA 1
ATOM 1566 C C . SER A 1 202 ? 53.732 14.811 -66.150 1.00 75.50 202 SER A C 1
ATOM 1568 O O . SER A 1 202 ? 53.821 16.034 -66.294 1.00 75.50 202 SER A O 1
ATOM 1570 N N . HIS A 1 203 ? 54.790 14.039 -65.889 1.00 53.25 203 HIS A N 1
ATOM 1571 C CA . HIS A 1 203 ? 56.194 14.464 -65.863 1.00 53.25 203 HIS A CA 1
ATOM 1572 C C . HIS A 1 203 ? 57.007 13.624 -66.855 1.00 53.25 203 HIS A C 1
ATOM 1574 O O . HIS A 1 203 ? 57.988 14.164 -67.416 1.00 53.25 203 HIS A O 1
#

Radius of gyration: 40.35 Å; Cα contacts (8 Å, |Δi|>4): 40; chains: 1; bounding box: 96×30×121 Å

Solvent-accessible surface area (backbone atoms only — not comparable to full-atom values): 11548 Å² total; per-residue (Å²): 133,86,81,49,74,66,58,51,51,54,55,47,54,56,49,52,54,51,52,53,55,45,69,74,40,95,74,61,52,73,68,59,54,53,50,50,53,53,49,51,54,53,53,50,55,50,49,54,48,47,63,59,53,30,81,80,70,71,67,57,73,67,57,57,55,47,53,54,50,57,49,54,53,51,51,51,53,50,53,48,54,54,47,68,72,67,54,73,80,75,84,76,91,68,80,94,69,97,82,59,77,61,62,60,50,48,53,54,49,53,52,54,53,51,54,56,47,54,57,46,51,54,52,47,51,53,49,51,52,50,50,52,52,49,53,50,51,52,51,52,49,52,53,50,51,52,51,53,50,54,51,50,50,53,51,50,51,51,50,50,50,50,51,53,51,51,50,52,48,52,53,53,50,54,57,51,50,54,54,51,54,51,52,51,50,54,53,50,53,52,51,50,51,50,51,51,50,55,56,64,73,74,109

Secondary structure (DSSP, 8-state):
-PPPHHHHHHHHHHHHHHHHHHHSSSS--HHHHHHHHHHHHHHHHHHHHHHHHHHHHT--HHHHHHHHHHHHHHHHHHHHHHHHHH-PPP-------S--THHHHHHHHHHHHHHHHHHHHHHHHHHHHHHHHHHHHHHHHHHHHHHHHHHHHHHHHHHHHHHHHHHHHHHHHHHHHHHHHHHHHHHHHHHHHHHHHHHHHT-

Sequence (203 aa):
MAFTVDDWKSDFDLLLNTVTSLQSAPTPSPSQINNTVRATERLRLRLNEVMKERQEFGVGEDEGRKMEGDMKDLEGKVKNLKSSSSQPPPPTSSNFQASDPTFQAYQQTAQTVMSAQDDMLDQLGSGVSRLHNQARMINDESTLHVNLLNDMESDVESATMGLRQEAKHAEKIREQSSVCKLYMIIAAETALLAFLIIMGFSH

Organism: NCBI:txid2557542

InterPro domains:
  IPR000727 Target SNARE coiled-coil homology domain [PS50192] (111-173)

Foldseek 3Di:
DQQDPVNLVVLLVVLVVLLVVQVPDPARDPVSLVVSVVSLVVSVVSLVVNVVCCVVPPDDPVSNVVSVVSSVVSVVSSVVSVVVNVDDPDPPPDDDDPDDCVVVVVVVVVVVVVVVVVVVVVVVVVVVVVVVVVVVVVVVVVVVVVVVVVVVVVVVVVVVVVVVVVVVVVVVVVVVVVVVVVVVVVVVVVVVVVVVVVVVVVD

pLDDT: mean 77.31, std 14.0, range [38.81, 94.06]

Mean predicted aligned error: 19.37 Å